Protein AF-A0A925AAJ7-F1 (afdb_monomer_lite)

Radius of gyration: 31.78 Å; chains: 1; bounding box: 65×47×86 Å

Foldseek 3Di:
DDDPPPPPPPPPVDDDLLNVLLVVLVVVLVVQLVVVLVVCVVVVPPDDSVLSNLLSVQLSVLLSVCLVVLLVLCVVQPQDPVDNPVSVVVLLVVLLVSLVSSVVSSQVSNQVVQVVVVHGPCQQPPLHPVRSSVVSSVVSSVSSVVSNVSSNVVVVVVVPPDDPDPPPQWDFADQDPDTDTHHPVQFPDWDDDDQWIWGDGPVDIGIGGHDPVVVCVVNVVSD

Structure (mmCIF, N/CA/C/O backbone):
data_AF-A0A925AAJ7-F1
#
_entry.id   AF-A0A925AAJ7-F1
#
loop_
_atom_site.group_PDB
_atom_site.id
_atom_site.type_symbol
_atom_site.label_atom_id
_atom_site.label_alt_id
_atom_site.label_comp_id
_atom_site.label_asym_id
_atom_site.label_entity_id
_atom_site.label_seq_id
_atom_site.pdbx_PDB_ins_code
_atom_site.Cartn_x
_atom_site.Cartn_y
_atom_site.Cartn_z
_atom_site.occupancy
_atom_site.B_iso_or_equiv
_atom_site.auth_seq_id
_atom_site.auth_comp_id
_atom_site.auth_asym_id
_atom_site.auth_atom_id
_atom_site.pdbx_PDB_model_num
ATOM 1 N N . MET A 1 1 ? -0.127 31.927 45.271 1.00 39.34 1 MET A N 1
ATOM 2 C CA . MET A 1 1 ? 0.398 30.542 45.249 1.00 39.34 1 MET A CA 1
ATOM 3 C C . MET A 1 1 ? -0.080 29.891 43.962 1.00 39.34 1 MET A C 1
ATOM 5 O O . MET A 1 1 ? -1.224 30.100 43.589 1.00 39.34 1 MET A O 1
ATOM 9 N N . ALA A 1 2 ? 0.836 29.264 43.227 1.00 37.34 2 ALA A N 1
ATOM 10 C CA . ALA A 1 2 ? 0.717 28.968 41.801 1.00 37.34 2 ALA A CA 1
ATOM 11 C C . ALA A 1 2 ? -0.340 27.897 41.470 1.00 37.34 2 ALA A C 1
ATOM 13 O O . ALA A 1 2 ? -0.275 26.784 41.986 1.00 37.34 2 ALA A O 1
ATOM 14 N N . SER A 1 3 ? -1.262 28.205 40.553 1.00 38.38 3 SER A N 1
ATOM 15 C CA . SER A 1 3 ? -2.128 27.213 39.910 1.00 38.38 3 SER A CA 1
ATOM 16 C C . SER A 1 3 ? -1.389 26.596 38.718 1.00 38.38 3 SER A C 1
ATOM 18 O O . SER A 1 3 ? -1.457 27.088 37.592 1.00 38.38 3 SER A O 1
ATOM 20 N N . GLY A 1 4 ? -0.637 25.526 38.966 1.00 32.38 4 GLY A N 1
ATOM 21 C CA . GLY A 1 4 ? -0.085 24.695 37.900 1.00 32.38 4 GLY A CA 1
ATOM 22 C C . GLY A 1 4 ? -1.183 23.821 37.303 1.00 32.38 4 GLY A C 1
ATOM 23 O O . GLY A 1 4 ? -1.437 22.731 37.810 1.00 32.38 4 GLY A O 1
ATOM 24 N N . SER A 1 5 ? -1.822 24.272 36.221 1.00 40.03 5 SER A N 1
ATOM 25 C CA . SER A 1 5 ? -2.586 23.382 35.347 1.00 40.03 5 SER A CA 1
ATOM 26 C C . SER A 1 5 ? -1.603 22.424 34.672 1.00 40.03 5 SER A C 1
ATOM 28 O O . SER A 1 5 ? -0.956 22.769 33.680 1.00 40.03 5 SER A O 1
ATOM 30 N N . GLN A 1 6 ? -1.446 21.223 35.227 1.00 40.38 6 GLN A N 1
ATOM 31 C CA . GLN A 1 6 ? -0.748 20.146 34.537 1.00 40.38 6 GLN A CA 1
ATOM 32 C C . GLN A 1 6 ? -1.605 19.710 33.350 1.00 40.38 6 GLN A C 1
ATOM 34 O O . GLN A 1 6 ? -2.467 18.840 33.452 1.00 40.38 6 GLN A O 1
ATOM 39 N N . ASN A 1 7 ? -1.338 20.349 32.216 1.00 39.28 7 ASN A N 1
ATOM 40 C CA . ASN A 1 7 ? -1.674 19.870 30.892 1.00 39.28 7 ASN A CA 1
ATOM 41 C C . ASN A 1 7 ? -0.973 18.513 30.717 1.00 39.28 7 ASN A C 1
ATOM 43 O O . ASN A 1 7 ? 0.189 18.441 30.322 1.00 39.28 7 ASN A O 1
ATOM 47 N N . ARG A 1 8 ? -1.646 17.414 31.073 1.00 38.94 8 ARG A N 1
ATOM 48 C CA . ARG A 1 8 ? -1.199 16.064 30.715 1.00 38.94 8 ARG A CA 1
ATOM 49 C C . ARG A 1 8 ? -1.531 15.816 29.247 1.00 38.94 8 ARG A C 1
ATOM 51 O O . ARG A 1 8 ? -2.410 15.030 28.915 1.00 38.94 8 ARG A O 1
ATOM 58 N N . THR A 1 9 ? -0.796 16.467 28.354 1.00 43.41 9 THR A N 1
ATOM 59 C CA . THR A 1 9 ? -0.618 15.969 26.993 1.00 43.41 9 THR A CA 1
ATOM 60 C C . THR A 1 9 ? 0.374 14.810 27.065 1.00 43.41 9 THR A C 1
ATOM 62 O O . THR A 1 9 ? 1.567 14.967 26.824 1.00 43.41 9 THR A O 1
ATOM 65 N N . SER A 1 10 ? -0.114 13.621 27.433 1.00 44.00 10 SER A N 1
ATOM 66 C CA . SER A 1 10 ? 0.613 12.379 27.152 1.00 44.00 10 SER A CA 1
ATOM 67 C C . SER A 1 10 ? 0.614 12.187 25.634 1.00 44.00 10 SER A C 1
ATOM 69 O O . SER A 1 10 ? -0.267 11.561 25.050 1.00 44.00 10 SER A O 1
ATOM 71 N N . GLY A 1 11 ? 1.550 12.867 24.978 1.00 41.50 11 GLY A N 1
ATOM 72 C CA . GLY A 1 11 ? 1.783 12.837 23.545 1.00 41.50 11 GLY A CA 1
ATOM 73 C C . GLY A 1 11 ? 2.562 11.596 23.140 1.00 41.50 11 GLY A C 1
ATOM 74 O O . GLY A 1 11 ? 3.608 11.718 22.508 1.00 41.50 11 GLY A O 1
ATOM 75 N N . GLU A 1 12 ? 2.067 10.405 23.471 1.00 47.69 12 GLU A N 1
ATOM 76 C CA . GLU A 1 12 ? 2.523 9.202 22.782 1.00 47.69 12 GLU A CA 1
ATOM 77 C C . GLU A 1 12 ? 1.959 9.255 21.359 1.00 47.69 12 GLU A C 1
ATOM 79 O O . GLU A 1 12 ? 0.842 8.822 21.074 1.00 47.69 12 GLU A O 1
ATOM 84 N N . ARG A 1 13 ? 2.716 9.872 20.443 1.00 56.72 13 ARG A N 1
ATOM 85 C CA . ARG A 1 13 ? 2.434 9.823 19.006 1.00 56.72 13 ARG A CA 1
ATOM 86 C C . ARG A 1 13 ? 2.644 8.387 18.536 1.00 56.72 13 ARG A C 1
ATOM 88 O O . ARG A 1 13 ? 3.703 8.043 18.021 1.00 56.72 13 ARG A O 1
ATOM 95 N N . HIS A 1 14 ? 1.653 7.530 18.744 1.00 73.06 14 HIS A N 1
ATOM 96 C CA . HIS A 1 14 ? 1.678 6.193 18.176 1.00 73.06 14 HIS A CA 1
ATOM 97 C C . HIS A 1 14 ? 1.656 6.318 16.650 1.00 73.06 14 HIS A C 1
ATOM 99 O O . HIS A 1 14 ? 0.785 6.982 16.083 1.00 73.06 14 HIS A O 1
ATOM 105 N N . LEU A 1 15 ? 2.632 5.699 15.986 1.00 86.06 15 LEU A N 1
ATOM 106 C CA . LEU A 1 15 ? 2.682 5.656 14.529 1.00 86.06 15 LEU A CA 1
ATOM 107 C C . LEU A 1 15 ? 1.446 4.913 14.008 1.00 86.06 15 LEU A C 1
ATOM 109 O O . LEU A 1 15 ? 1.163 3.788 14.422 1.00 86.06 15 LEU A O 1
ATOM 113 N N . GLY A 1 16 ? 0.701 5.554 13.108 1.00 92.38 16 GLY A N 1
ATOM 114 C CA . GLY A 1 16 ? -0.413 4.914 12.414 1.00 92.38 16 GLY A CA 1
ATOM 115 C C . GLY A 1 16 ? 0.072 3.851 11.416 1.00 92.38 16 GLY A C 1
ATOM 116 O O . GLY A 1 16 ? 1.241 3.866 11.024 1.00 92.38 16 GLY A O 1
ATOM 117 N N . PRO A 1 17 ? -0.822 2.965 10.939 1.00 95.69 17 PRO A N 1
ATOM 118 C CA . PRO A 1 17 ? -0.460 1.874 10.031 1.00 95.69 17 PRO A CA 1
ATOM 119 C C . PRO A 1 17 ? 0.236 2.373 8.759 1.00 95.69 17 PRO A C 1
ATOM 121 O O . PRO A 1 17 ? 1.233 1.798 8.346 1.00 95.69 17 PRO A O 1
ATOM 124 N N . TRP A 1 18 ? -0.215 3.495 8.187 1.00 96.75 18 TRP A N 1
ATOM 125 C CA . TRP A 1 18 ? 0.410 4.081 6.997 1.00 96.75 18 TRP A CA 1
ATOM 126 C C . TRP A 1 18 ? 1.854 4.547 7.233 1.00 96.75 18 TRP A C 1
ATOM 128 O O . TRP A 1 18 ? 2.718 4.303 6.400 1.00 96.75 18 TRP A O 1
ATOM 138 N N . ALA A 1 19 ? 2.141 5.161 8.386 1.00 96.25 19 ALA A N 1
ATOM 139 C CA . ALA A 1 19 ? 3.498 5.599 8.716 1.00 96.25 19 ALA A CA 1
ATOM 140 C C . ALA A 1 19 ? 4.450 4.404 8.894 1.00 96.25 19 ALA A C 1
ATOM 142 O O . ALA A 1 19 ? 5.609 4.473 8.495 1.00 96.25 19 ALA A O 1
ATOM 143 N N . ILE A 1 20 ? 3.950 3.293 9.448 1.00 96.94 20 ILE A N 1
ATOM 144 C CA . ILE A 1 20 ? 4.705 2.038 9.545 1.00 96.94 20 ILE A CA 1
ATOM 145 C C . ILE A 1 20 ? 4.962 1.457 8.152 1.00 96.94 20 ILE A C 1
ATOM 147 O O . ILE A 1 20 ? 6.090 1.068 7.871 1.00 96.94 20 ILE A O 1
ATOM 151 N N . ILE A 1 21 ? 3.957 1.443 7.271 1.00 97.81 21 ILE A N 1
ATOM 152 C CA . ILE A 1 21 ? 4.113 0.987 5.879 1.00 97.81 21 ILE A CA 1
ATOM 153 C C . ILE A 1 21 ? 5.159 1.828 5.154 1.00 97.81 21 ILE A C 1
ATOM 155 O O . ILE A 1 21 ? 6.012 1.266 4.481 1.00 97.81 21 ILE A O 1
ATOM 159 N N . ALA A 1 22 ? 5.137 3.151 5.324 1.00 97.56 22 ALA A N 1
ATOM 160 C CA . ALA A 1 22 ? 6.131 4.032 4.728 1.00 97.56 22 ALA A CA 1
ATOM 161 C C . ALA A 1 22 ? 7.548 3.725 5.234 1.00 97.56 22 ALA A C 1
ATOM 163 O O . ALA A 1 22 ? 8.461 3.548 4.433 1.00 97.56 22 ALA A O 1
ATOM 164 N N . LEU A 1 23 ? 7.724 3.595 6.552 1.00 97.50 23 LEU A N 1
ATOM 165 C CA . LEU A 1 23 ? 9.023 3.288 7.151 1.00 97.50 23 LEU A CA 1
ATOM 166 C C . LEU A 1 23 ? 9.561 1.924 6.692 1.00 97.50 23 LEU A C 1
ATOM 168 O O . LEU A 1 23 ? 10.714 1.820 6.278 1.00 97.50 23 LEU A O 1
ATOM 172 N N . VAL A 1 24 ? 8.724 0.886 6.755 1.00 97.19 24 VAL A N 1
ATOM 173 C CA . VAL A 1 24 ? 9.094 -0.473 6.339 1.00 97.19 24 VAL A CA 1
ATOM 174 C C . VAL A 1 24 ? 9.333 -0.524 4.834 1.00 97.19 24 VAL A C 1
ATOM 176 O O . VAL A 1 24 ? 10.311 -1.124 4.414 1.00 97.19 24 VAL A O 1
ATOM 179 N N . GLY A 1 25 ? 8.502 0.136 4.027 1.00 96.62 25 GLY A N 1
ATOM 180 C CA . GLY A 1 25 ? 8.654 0.193 2.574 1.00 96.62 25 GLY A CA 1
ATOM 181 C C . GLY A 1 25 ? 9.969 0.843 2.146 1.00 96.62 25 GLY A C 1
ATOM 182 O O . GLY A 1 25 ? 10.654 0.307 1.284 1.00 96.62 25 GLY A O 1
ATOM 183 N N . VAL A 1 26 ? 10.377 1.934 2.804 1.00 97.19 26 VAL A N 1
ATOM 184 C CA . VAL A 1 26 ? 11.694 2.556 2.576 1.00 97.19 26 VAL A CA 1
ATOM 185 C C . VAL A 1 26 ? 12.832 1.606 2.961 1.00 97.19 26 VAL A C 1
ATOM 187 O O . VAL A 1 26 ? 13.803 1.482 2.219 1.00 97.19 26 VAL A O 1
ATOM 190 N N . ALA A 1 27 ? 12.718 0.910 4.096 1.00 97.56 27 ALA A N 1
ATOM 191 C CA . ALA A 1 27 ? 13.728 -0.059 4.518 1.00 97.56 27 ALA A CA 1
ATOM 192 C C . ALA A 1 27 ? 13.829 -1.251 3.5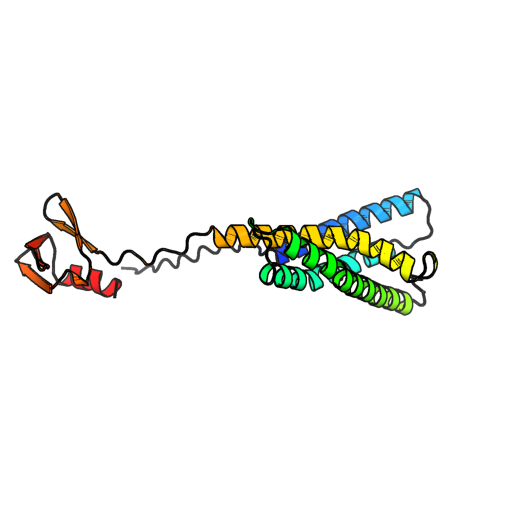51 1.00 97.56 27 ALA A C 1
ATOM 194 O O . ALA A 1 27 ? 14.934 -1.662 3.208 1.00 97.56 27 ALA A O 1
ATOM 195 N N . VAL A 1 28 ? 12.691 -1.777 3.086 1.00 96.44 28 VAL A N 1
ATOM 196 C CA . VAL A 1 28 ? 12.634 -2.854 2.089 1.00 96.44 28 VAL A CA 1
ATOM 197 C C . VAL A 1 28 ? 13.281 -2.399 0.786 1.00 96.44 28 VAL A C 1
ATOM 199 O O . VAL A 1 28 ? 14.187 -3.077 0.325 1.00 96.44 28 VAL A O 1
ATOM 202 N N . ALA A 1 29 ? 12.917 -1.228 0.258 1.00 96.25 29 ALA A N 1
ATOM 203 C CA . ALA A 1 29 ? 13.516 -0.691 -0.965 1.00 96.25 29 ALA A CA 1
ATOM 204 C C . ALA A 1 29 ? 15.037 -0.531 -0.857 1.00 96.25 29 ALA A C 1
ATOM 206 O O . ALA A 1 29 ? 15.767 -0.857 -1.787 1.00 96.25 29 ALA A O 1
ATOM 207 N N . PHE A 1 30 ? 15.535 -0.071 0.295 1.00 96.25 30 PHE A N 1
ATOM 208 C CA . PHE A 1 30 ? 16.973 0.015 0.539 1.00 96.25 30 PHE A CA 1
ATOM 209 C C . PHE A 1 30 ? 17.645 -1.365 0.508 1.00 96.25 30 PHE A C 1
ATOM 211 O O . PHE A 1 30 ? 18.685 -1.532 -0.131 1.00 96.25 30 PHE A O 1
ATOM 218 N N . VAL A 1 31 ? 17.053 -2.354 1.185 1.00 97.38 31 VAL A N 1
ATOM 219 C CA . VAL A 1 31 ? 17.593 -3.718 1.234 1.00 97.38 31 VAL A CA 1
ATOM 220 C C . VAL A 1 31 ? 17.582 -4.351 -0.154 1.00 97.38 31 VAL A C 1
ATOM 222 O O . VAL A 1 31 ? 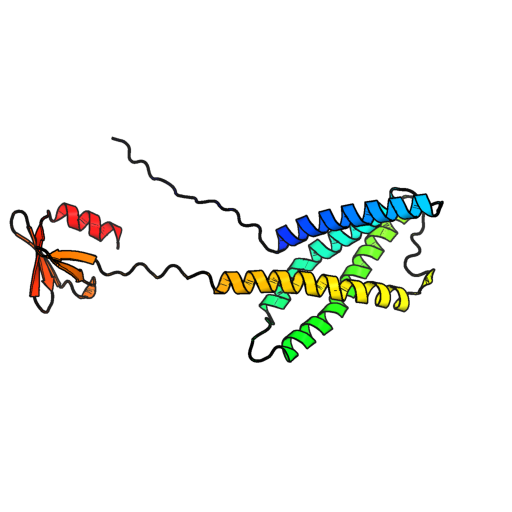18.626 -4.842 -0.582 1.00 97.38 31 VAL A O 1
ATOM 225 N N . THR A 1 32 ? 16.460 -4.292 -0.872 1.00 95.56 32 THR A N 1
ATOM 226 C CA . THR A 1 32 ? 16.337 -4.852 -2.222 1.00 95.56 32 THR A CA 1
ATOM 227 C C . THR A 1 32 ? 17.321 -4.187 -3.180 1.00 95.56 32 THR A C 1
ATOM 229 O O . THR A 1 32 ? 18.119 -4.886 -3.793 1.00 95.56 32 THR A O 1
ATOM 232 N N . ALA A 1 33 ? 17.406 -2.850 -3.196 1.00 94.69 33 ALA A N 1
ATOM 233 C CA . ALA A 1 33 ? 18.337 -2.138 -4.075 1.00 94.69 33 ALA A CA 1
ATOM 234 C C . ALA A 1 33 ? 19.800 -2.508 -3.781 1.00 94.69 33 ALA A C 1
ATOM 236 O O . ALA A 1 33 ? 20.618 -2.636 -4.693 1.00 94.69 33 ALA A O 1
ATOM 237 N N . SER A 1 34 ? 20.148 -2.702 -2.503 1.00 94.31 34 SER A N 1
ATOM 238 C CA . SER A 1 34 ? 21.486 -3.158 -2.113 1.00 94.31 34 SER A CA 1
ATOM 239 C C . SER A 1 34 ? 21.769 -4.611 -2.529 1.00 94.31 34 SER A C 1
ATOM 241 O O . SER A 1 34 ? 22.910 -4.941 -2.873 1.00 94.31 34 SER A O 1
ATOM 243 N N . SER A 1 35 ? 20.738 -5.463 -2.528 1.00 94.81 35 SER A N 1
ATOM 244 C CA . SER A 1 35 ? 20.806 -6.855 -2.977 1.00 94.81 35 SER A CA 1
ATOM 245 C C . SER A 1 35 ? 21.038 -6.914 -4.483 1.00 94.81 35 SER A C 1
ATOM 247 O O . SER A 1 35 ? 22.036 -7.489 -4.914 1.00 94.81 35 SER A O 1
ATOM 249 N N . ASP A 1 36 ? 20.215 -6.216 -5.262 1.00 93.38 36 ASP A N 1
ATOM 250 C CA . ASP A 1 36 ? 20.309 -6.164 -6.723 1.00 93.38 36 ASP A CA 1
ATOM 251 C C . ASP A 1 36 ? 21.658 -5.603 -7.173 1.00 93.38 36 ASP A C 1
ATOM 253 O O . ASP A 1 36 ? 22.317 -6.156 -8.051 1.00 93.38 36 ASP A O 1
ATOM 257 N N . LEU A 1 37 ? 22.145 -4.552 -6.505 1.00 92.38 37 LEU A N 1
ATOM 258 C CA . LEU A 1 37 ? 23.469 -4.000 -6.786 1.00 92.38 37 LEU A CA 1
ATOM 259 C C . LEU A 1 37 ? 24.588 -5.019 -6.523 1.00 92.38 37 LEU A C 1
ATOM 261 O O . LEU A 1 37 ? 25.606 -5.025 -7.217 1.00 92.38 37 LEU A O 1
ATOM 265 N N . THR A 1 38 ? 24.424 -5.876 -5.516 1.00 92.06 38 THR A N 1
ATOM 266 C CA . THR A 1 38 ? 25.376 -6.953 -5.229 1.00 92.06 38 THR A CA 1
ATOM 267 C C . THR A 1 38 ? 25.299 -8.053 -6.287 1.00 92.06 38 THR A C 1
ATOM 269 O O . THR A 1 38 ? 26.338 -8.574 -6.692 1.00 92.06 38 THR A O 1
ATOM 272 N N . GLU A 1 39 ? 24.101 -8.398 -6.755 1.00 92.25 39 GLU A N 1
ATOM 273 C CA . GLU A 1 39 ? 23.887 -9.407 -7.796 1.00 92.25 39 GLU A CA 1
ATOM 274 C C . GLU A 1 39 ? 24.417 -8.957 -9.157 1.00 92.25 39 GLU A C 1
ATOM 276 O O . GLU A 1 39 ? 25.183 -9.696 -9.771 1.00 92.25 39 GLU A O 1
ATOM 281 N N . ILE A 1 40 ? 24.139 -7.719 -9.570 1.00 90.62 40 ILE A N 1
ATOM 282 C CA . ILE A 1 40 ? 24.668 -7.118 -10.805 1.00 90.62 40 ILE A CA 1
ATOM 283 C C . ILE A 1 40 ? 26.198 -7.139 -10.809 1.00 90.62 40 ILE A C 1
ATOM 285 O O . ILE A 1 40 ? 26.816 -7.544 -11.793 1.00 90.62 40 ILE A O 1
ATOM 289 N N . ARG A 1 41 ? 26.828 -6.787 -9.678 1.00 88.19 41 ARG A N 1
ATOM 290 C CA . ARG A 1 41 ? 28.292 -6.847 -9.529 1.00 88.19 41 ARG A CA 1
ATOM 291 C C . ARG A 1 41 ? 28.846 -8.266 -9.624 1.00 88.19 41 ARG A C 1
ATOM 293 O O . ARG A 1 41 ? 29.957 -8.436 -10.107 1.00 88.19 41 ARG A O 1
ATOM 300 N N . ARG A 1 42 ? 28.113 -9.271 -9.135 1.00 90.56 42 ARG A N 1
ATOM 301 C CA . ARG A 1 42 ? 28.524 -10.685 -9.221 1.00 90.56 42 ARG A CA 1
ATOM 302 C C . ARG A 1 42 ? 28.329 -11.264 -10.616 1.00 90.56 42 ARG A C 1
ATOM 304 O O . ARG A 1 42 ? 29.104 -12.123 -11.012 1.00 90.56 42 ARG A O 1
ATOM 311 N N . ALA A 1 43 ? 27.287 -10.829 -11.313 1.00 90.50 43 ALA A N 1
ATOM 312 C CA . ALA A 1 43 ? 26.964 -11.272 -12.660 1.00 90.50 43 ALA A CA 1
ATOM 313 C C . ALA A 1 43 ? 27.797 -10.564 -13.741 1.00 90.50 43 ALA A C 1
ATOM 315 O O . ALA A 1 43 ? 27.666 -10.915 -14.908 1.00 90.50 43 ALA A O 1
ATOM 316 N N . GLU A 1 44 ? 28.615 -9.570 -13.365 1.00 85.25 44 GLU A N 1
ATOM 317 C CA . GLU A 1 44 ? 29.348 -8.689 -14.290 1.00 85.25 44 GLU A CA 1
ATOM 318 C C . GLU A 1 44 ? 28.423 -8.059 -15.350 1.00 85.25 44 GLU A C 1
ATOM 320 O O . GLU A 1 44 ? 28.818 -7.820 -16.489 1.00 85.25 44 GLU A O 1
ATOM 325 N N . ALA A 1 45 ? 27.167 -7.798 -14.971 1.00 84.38 45 ALA A N 1
ATOM 326 C CA . ALA A 1 45 ? 26.179 -7.207 -15.860 1.00 84.38 45 ALA A CA 1
ATOM 327 C C . ALA A 1 45 ? 26.480 -5.716 -16.079 1.00 84.38 45 ALA A C 1
ATOM 329 O O . ALA A 1 45 ? 26.760 -4.983 -15.126 1.00 84.38 45 ALA A O 1
ATOM 330 N N . ASP A 1 46 ? 26.385 -5.265 -17.330 1.00 84.00 46 ASP A N 1
ATOM 331 C CA . ASP A 1 46 ? 26.605 -3.870 -17.730 1.00 84.00 46 ASP A CA 1
ATOM 332 C C . ASP A 1 46 ? 25.357 -3.015 -17.445 1.00 84.00 46 ASP A C 1
ATOM 334 O O . ASP A 1 46 ? 24.675 -2.539 -18.347 1.00 84.00 46 ASP A O 1
ATOM 338 N N . ILE A 1 47 ? 25.007 -2.906 -16.161 1.00 84.62 47 ILE A N 1
ATOM 339 C CA . ILE A 1 47 ? 23.854 -2.144 -15.664 1.00 84.62 47 ILE A CA 1
ATOM 340 C C . ILE A 1 47 ? 24.366 -1.038 -14.747 1.00 84.62 47 ILE A C 1
ATOM 342 O O . ILE A 1 47 ? 25.184 -1.268 -13.847 1.00 84.62 47 ILE A O 1
ATOM 346 N N . HIS A 1 48 ? 23.869 0.183 -14.939 1.00 87.50 48 HIS A N 1
ATOM 347 C CA . HIS A 1 48 ? 24.311 1.315 -14.141 1.00 87.50 48 HIS A CA 1
ATOM 348 C C . HIS A 1 48 ? 23.771 1.205 -12.703 1.00 87.50 48 HIS A C 1
ATOM 350 O O . HIS A 1 48 ? 22.604 0.897 -12.473 1.00 87.50 48 HIS A O 1
ATOM 356 N N . TRP A 1 49 ? 24.591 1.526 -11.695 1.00 86.50 49 TRP A N 1
ATOM 357 C CA . TRP A 1 49 ? 24.233 1.372 -10.269 1.00 86.50 49 TRP A CA 1
ATOM 358 C C . TRP A 1 49 ? 22.964 2.131 -9.844 1.00 86.50 49 TRP A C 1
ATOM 360 O O . TRP A 1 49 ? 22.361 1.809 -8.822 1.00 86.50 49 TRP A O 1
ATOM 370 N N . ALA A 1 50 ? 22.591 3.167 -10.597 1.00 90.81 50 ALA A N 1
ATOM 371 C CA . ALA A 1 50 ? 21.410 3.981 -10.336 1.00 90.81 50 ALA A CA 1
ATOM 372 C C . ALA A 1 50 ? 20.102 3.289 -10.755 1.00 90.81 50 ALA A C 1
ATOM 374 O O . ALA A 1 50 ? 19.044 3.672 -10.262 1.00 90.81 50 ALA A O 1
ATOM 375 N N . GLU A 1 51 ? 20.160 2.284 -11.634 1.00 92.25 51 GLU A N 1
ATOM 376 C CA . GLU A 1 51 ? 18.968 1.609 -12.154 1.00 92.25 51 GLU A CA 1
ATOM 377 C C . GLU A 1 51 ? 18.229 0.815 -11.066 1.00 92.25 51 GLU A C 1
ATOM 379 O O . GLU A 1 51 ? 17.062 1.130 -10.828 1.00 92.25 51 GLU A O 1
ATOM 384 N N . PRO A 1 52 ? 18.874 -0.082 -10.286 1.00 93.00 52 PRO A N 1
ATOM 385 C CA . PRO A 1 52 ? 18.186 -0.785 -9.198 1.00 93.00 52 PRO A CA 1
ATOM 386 C C . PRO A 1 52 ? 17.623 0.167 -8.141 1.00 93.00 52 PRO A C 1
ATOM 388 O O . PRO A 1 52 ? 16.534 -0.030 -7.611 1.00 93.00 52 PRO A O 1
ATOM 391 N N . VAL A 1 53 ? 18.338 1.261 -7.865 1.00 95.12 53 VAL A N 1
ATOM 392 C CA . VAL A 1 53 ? 17.882 2.287 -6.920 1.00 95.12 53 VAL A CA 1
ATOM 393 C C . VAL A 1 53 ? 16.611 2.969 -7.432 1.00 95.12 53 VAL A C 1
ATOM 395 O O . VAL A 1 53 ? 15.660 3.152 -6.673 1.00 95.12 53 VAL A O 1
ATOM 398 N N . LEU A 1 54 ? 16.567 3.328 -8.718 1.00 95.44 54 LEU A N 1
ATOM 399 C CA . LEU A 1 54 ? 15.385 3.905 -9.351 1.00 95.44 54 LEU A CA 1
ATOM 400 C C . LEU A 1 54 ? 14.205 2.924 -9.324 1.00 95.44 54 LEU A C 1
ATOM 402 O O . LEU A 1 54 ? 13.080 3.335 -9.019 1.00 95.44 54 LEU A O 1
ATOM 406 N N . TRP A 1 55 ? 14.441 1.642 -9.614 1.00 95.19 55 TRP A N 1
ATOM 407 C CA . TRP A 1 55 ? 13.395 0.621 -9.609 1.00 95.19 55 TRP A CA 1
ATOM 408 C C . TRP A 1 55 ? 12.753 0.493 -8.227 1.00 95.19 55 TRP A C 1
ATOM 410 O O . TRP A 1 55 ? 11.535 0.647 -8.095 1.00 95.19 55 TRP A O 1
ATOM 420 N N . GLU A 1 56 ? 13.565 0.341 -7.187 1.00 96.62 56 GLU A N 1
ATOM 421 C CA . GLU A 1 56 ? 13.068 0.144 -5.827 1.00 96.62 56 GLU A CA 1
ATOM 422 C C . GLU A 1 56 ? 12.403 1.398 -5.247 1.00 96.62 56 GLU A C 1
ATOM 424 O O . GLU A 1 56 ? 11.346 1.311 -4.617 1.00 96.62 56 GLU A O 1
ATOM 429 N N . ILE A 1 57 ? 12.953 2.591 -5.507 1.00 96.62 57 ILE A N 1
ATOM 430 C CA . ILE A 1 57 ? 12.344 3.851 -5.051 1.00 96.62 57 ILE A CA 1
ATOM 431 C C . ILE A 1 57 ? 10.984 4.072 -5.719 1.00 96.62 57 ILE A C 1
ATOM 433 O O . ILE A 1 57 ? 10.015 4.416 -5.038 1.00 96.62 57 ILE A O 1
ATOM 437 N N . THR A 1 58 ? 10.888 3.878 -7.038 1.00 97.62 58 THR A N 1
ATOM 438 C CA . THR A 1 58 ? 9.622 4.074 -7.765 1.00 97.62 58 THR A CA 1
ATOM 439 C C . THR A 1 58 ? 8.543 3.096 -7.297 1.00 97.62 58 THR A C 1
ATOM 441 O O . THR A 1 58 ? 7.408 3.521 -7.068 1.00 97.62 58 THR A O 1
ATOM 444 N N . SER A 1 59 ? 8.897 1.830 -7.048 1.00 97.00 59 SER A N 1
ATOM 445 C CA . SER A 1 59 ? 7.985 0.835 -6.465 1.00 97.00 59 SER A CA 1
ATOM 446 C C . SER A 1 59 ? 7.543 1.205 -5.051 1.00 97.00 59 SER A C 1
ATOM 448 O O . SER A 1 59 ? 6.345 1.215 -4.763 1.00 97.00 59 SER A O 1
ATOM 450 N N . ALA A 1 60 ? 8.474 1.575 -4.167 1.00 97.81 60 ALA A N 1
ATOM 451 C CA . ALA A 1 60 ? 8.135 1.953 -2.797 1.00 97.81 60 ALA A CA 1
ATOM 452 C C . ALA A 1 60 ? 7.199 3.163 -2.745 1.00 97.81 60 ALA A C 1
ATOM 454 O O . ALA A 1 60 ? 6.201 3.135 -2.023 1.00 97.81 60 ALA A O 1
ATOM 455 N N . ILE A 1 61 ? 7.473 4.202 -3.539 1.00 98.44 61 ILE A N 1
ATOM 456 C CA . ILE A 1 61 ? 6.610 5.386 -3.627 1.00 98.44 61 ILE A CA 1
ATOM 457 C C . ILE A 1 61 ? 5.199 4.988 -4.072 1.00 98.44 61 ILE A C 1
ATOM 459 O O . ILE A 1 61 ? 4.226 5.387 -3.428 1.00 98.44 61 ILE A O 1
ATOM 463 N N . ALA A 1 62 ? 5.077 4.177 -5.127 1.00 98.44 62 ALA A N 1
ATOM 464 C CA . ALA A 1 62 ? 3.783 3.737 -5.639 1.00 98.44 62 ALA A CA 1
ATOM 465 C C . ALA A 1 62 ? 3.000 2.913 -4.599 1.00 98.44 62 ALA A C 1
ATOM 467 O O . ALA A 1 62 ? 1.832 3.203 -4.331 1.00 98.44 62 ALA A O 1
ATOM 468 N N . ILE A 1 63 ? 3.645 1.944 -3.942 1.00 98.38 63 ILE A N 1
ATOM 469 C CA . ILE A 1 63 ? 3.020 1.107 -2.906 1.00 98.38 63 ILE A CA 1
ATOM 470 C C . ILE A 1 63 ? 2.566 1.953 -1.709 1.00 98.38 63 ILE A C 1
ATOM 472 O O . ILE A 1 63 ? 1.427 1.822 -1.255 1.00 98.38 63 ILE A O 1
ATOM 476 N N . ILE A 1 64 ? 3.419 2.852 -1.206 1.00 98.50 64 ILE A N 1
ATOM 477 C CA . ILE A 1 64 ? 3.102 3.719 -0.059 1.00 98.50 64 ILE A CA 1
ATOM 478 C C . ILE A 1 64 ? 1.938 4.662 -0.390 1.00 98.50 64 ILE A C 1
ATOM 480 O O . ILE A 1 64 ? 1.073 4.895 0.462 1.00 98.50 64 ILE A O 1
ATOM 484 N N . ALA A 1 65 ? 1.890 5.185 -1.618 1.00 98.31 65 ALA A N 1
ATOM 485 C CA . ALA A 1 65 ? 0.809 6.047 -2.084 1.00 98.31 65 ALA A CA 1
ATOM 486 C C . ALA A 1 65 ? -0.526 5.294 -2.227 1.00 98.31 65 ALA A C 1
ATOM 488 O O . ALA A 1 65 ? -1.577 5.854 -1.917 1.00 98.31 65 ALA A O 1
ATOM 489 N N . LEU A 1 66 ? -0.498 4.024 -2.648 1.00 98.50 66 LEU A N 1
ATOM 490 C CA . LEU A 1 66 ? -1.692 3.185 -2.810 1.00 98.50 66 LEU A CA 1
ATOM 491 C C . LEU A 1 66 ? -2.172 2.545 -1.495 1.00 98.50 66 LEU A C 1
ATOM 493 O O . LEU A 1 66 ? -3.357 2.233 -1.360 1.00 98.50 66 LEU A O 1
ATOM 497 N N . ALA A 1 67 ? -1.299 2.381 -0.498 1.00 98.31 67 ALA A N 1
ATOM 498 C CA . ALA A 1 67 ? -1.615 1.734 0.778 1.00 98.31 67 ALA A CA 1
ATOM 499 C C . ALA A 1 67 ? -2.874 2.272 1.505 1.00 98.31 67 ALA A C 1
ATOM 501 O O . ALA A 1 67 ? -3.650 1.455 2.013 1.00 98.31 67 ALA A O 1
ATOM 502 N N . PRO A 1 68 ? -3.170 3.591 1.538 1.00 98.38 68 PRO A N 1
ATOM 503 C CA . PRO A 1 68 ? -4.407 4.106 2.129 1.00 98.38 68 PRO A CA 1
ATOM 504 C C . PRO A 1 68 ? -5.686 3.545 1.497 1.00 98.38 68 PRO A C 1
ATOM 506 O O . PRO A 1 68 ? -6.685 3.385 2.200 1.00 98.38 68 PRO A O 1
ATOM 509 N N . LEU A 1 69 ? -5.669 3.206 0.201 1.00 98.25 69 LEU A N 1
ATOM 510 C CA . LEU A 1 69 ? -6.816 2.601 -0.486 1.00 98.25 69 LEU A CA 1
ATOM 511 C C . LEU A 1 69 ? -7.096 1.189 0.040 1.00 98.25 69 LEU A C 1
ATOM 513 O O . LEU A 1 69 ? -8.255 0.812 0.211 1.00 98.25 69 LEU A O 1
ATOM 517 N N . ILE A 1 70 ? -6.044 0.437 0.379 1.00 98.31 70 ILE A N 1
ATOM 518 C CA . ILE A 1 70 ? -6.167 -0.862 1.053 1.00 98.31 70 ILE A CA 1
ATOM 519 C C . ILE A 1 70 ? -6.775 -0.660 2.443 1.00 98.31 70 ILE A C 1
ATOM 521 O O . ILE A 1 70 ? -7.709 -1.365 2.817 1.00 98.31 70 ILE A O 1
ATOM 525 N N . GLY A 1 71 ? -6.317 0.354 3.183 1.00 97.44 71 GLY A N 1
ATOM 526 C CA . GLY A 1 71 ? -6.909 0.731 4.469 1.00 97.44 71 GLY A CA 1
ATOM 527 C C . GLY A 1 71 ? -8.400 1.077 4.366 1.00 97.44 71 GLY A C 1
ATOM 528 O O . GLY A 1 71 ? -9.192 0.651 5.207 1.00 97.44 71 GLY A O 1
ATOM 529 N N . LEU A 1 72 ? -8.812 1.796 3.317 1.00 97.62 72 LEU A N 1
ATOM 530 C CA . LEU A 1 72 ? -10.222 2.089 3.044 1.00 97.62 72 LEU A CA 1
ATOM 531 C C . LEU A 1 72 ? -11.019 0.812 2.743 1.00 97.62 72 LEU A C 1
ATOM 533 O O . LEU A 1 72 ? -12.102 0.625 3.301 1.00 97.62 72 LEU A O 1
ATOM 537 N N . ALA A 1 73 ? -10.479 -0.083 1.914 1.00 97.56 73 ALA A N 1
ATOM 538 C CA . ALA A 1 73 ? -11.104 -1.367 1.611 1.00 97.56 73 ALA A CA 1
ATOM 539 C C . ALA A 1 73 ? -11.276 -2.224 2.876 1.00 97.56 73 ALA A C 1
ATOM 541 O O . ALA A 1 73 ? -12.365 -2.735 3.123 1.00 97.56 73 ALA A O 1
ATOM 542 N N . MET A 1 74 ? -10.246 -2.296 3.722 1.00 96.81 74 MET A N 1
ATOM 543 C CA . MET A 1 74 ? -10.269 -3.026 4.994 1.00 96.81 74 MET A CA 1
ATOM 544 C C . MET A 1 74 ? -11.286 -2.468 5.994 1.00 96.81 74 MET A C 1
ATOM 546 O O . MET A 1 74 ? -11.822 -3.223 6.800 1.00 96.81 74 MET A O 1
ATOM 550 N N . ARG A 1 75 ? -11.573 -1.161 5.949 1.00 94.69 75 ARG A N 1
ATOM 551 C CA . ARG A 1 75 ? -12.651 -0.541 6.741 1.00 94.69 75 ARG A CA 1
ATOM 552 C C . ARG A 1 75 ? -14.033 -0.830 6.161 1.00 94.69 75 ARG A C 1
ATOM 554 O O . ARG A 1 75 ? -15.011 -0.914 6.899 1.00 94.69 75 ARG A O 1
ATOM 561 N N . ARG A 1 76 ? -14.135 -0.940 4.835 1.00 95.62 76 ARG A N 1
ATOM 562 C CA . ARG A 1 76 ? -15.405 -1.127 4.122 1.00 95.62 76 ARG A CA 1
ATOM 563 C C . ARG A 1 76 ? -15.873 -2.583 4.101 1.00 95.62 76 ARG A C 1
ATOM 565 O O . ARG A 1 76 ? -17.087 -2.816 4.128 1.00 95.62 76 ARG A O 1
ATOM 572 N N . TRP A 1 77 ? -14.934 -3.524 4.048 1.00 95.25 77 TRP A N 1
ATOM 573 C CA . TRP A 1 77 ? -15.157 -4.970 4.029 1.00 95.25 77 TRP A CA 1
ATOM 574 C C . TRP A 1 77 ? -14.211 -5.686 5.010 1.00 95.25 77 TRP A C 1
ATOM 576 O O . TRP A 1 77 ? -13.393 -6.497 4.586 1.00 95.25 77 TRP A O 1
ATOM 586 N N . PRO A 1 78 ? -14.302 -5.404 6.322 1.00 93.00 78 PRO A N 1
ATOM 587 C CA . PRO A 1 78 ? -13.442 -6.046 7.308 1.00 93.00 78 PRO A CA 1
ATOM 588 C C . PRO A 1 78 ? -13.702 -7.562 7.356 1.00 93.00 78 PRO A C 1
ATOM 590 O O . PRO A 1 78 ? -14.864 -7.982 7.263 1.00 93.00 78 PRO A O 1
ATOM 593 N N . PRO A 1 79 ? -12.664 -8.395 7.541 1.00 91.00 79 PRO A N 1
ATOM 594 C CA . PRO A 1 79 ? -12.851 -9.808 7.836 1.00 91.00 79 PRO A CA 1
ATOM 595 C C . PRO A 1 79 ? -13.561 -9.970 9.185 1.00 91.00 79 PRO A C 1
ATOM 597 O O . PRO A 1 79 ? -13.177 -9.342 10.173 1.00 91.00 79 PRO A O 1
ATOM 600 N N . ARG A 1 80 ? -14.606 -10.799 9.223 1.00 84.06 80 ARG A N 1
ATOM 601 C CA . ARG A 1 80 ? -15.383 -11.092 10.434 1.00 84.06 80 ARG A CA 1
ATOM 602 C C . ARG A 1 80 ? -15.304 -12.577 10.761 1.00 84.06 80 ARG A C 1
ATOM 604 O O . ARG A 1 80 ? -15.227 -13.395 9.848 1.00 84.06 80 ARG A O 1
ATOM 611 N N . GLU A 1 81 ? -15.335 -12.916 12.048 1.00 79.38 81 GLU A N 1
ATOM 612 C CA . GLU A 1 81 ? -15.200 -14.303 12.526 1.00 79.38 81 GLU A CA 1
ATOM 613 C C . GLU A 1 81 ? -16.286 -15.238 11.968 1.00 79.38 81 GLU A C 1
ATOM 615 O O . GLU A 1 81 ? -16.024 -16.411 11.720 1.00 79.38 81 GLU A O 1
ATOM 620 N N . ASP A 1 82 ? -17.482 -14.709 11.707 1.00 85.88 82 ASP A N 1
ATOM 621 C CA . ASP A 1 82 ? -18.626 -15.438 11.156 1.00 85.88 82 ASP A CA 1
ATOM 622 C C . ASP A 1 82 ? -18.541 -15.664 9.636 1.00 85.88 82 ASP A C 1
ATOM 624 O O . ASP A 1 82 ? -19.174 -16.578 9.106 1.00 85.88 82 ASP A O 1
ATOM 628 N N . ASN A 1 83 ? -17.770 -14.846 8.910 1.00 87.25 83 ASN A N 1
ATOM 629 C CA . ASN A 1 83 ? -17.650 -14.936 7.458 1.00 87.25 83 ASN A CA 1
ATOM 630 C C . ASN A 1 83 ? -16.343 -14.324 6.935 1.00 87.25 83 ASN A C 1
ATOM 632 O O . ASN A 1 83 ? -16.272 -13.138 6.596 1.00 87.25 83 ASN A O 1
ATOM 636 N N . LEU A 1 84 ? -15.332 -15.176 6.772 1.00 89.88 84 LEU A N 1
ATOM 637 C CA . LEU A 1 84 ? -14.045 -14.802 6.180 1.00 89.88 84 LEU A CA 1
ATOM 638 C C . LEU A 1 84 ? -14.010 -14.961 4.653 1.00 89.88 84 LEU A C 1
ATOM 640 O O . LEU A 1 84 ? -13.235 -14.276 3.985 1.00 89.88 84 LEU A O 1
ATOM 644 N N . LEU A 1 85 ? -14.861 -15.821 4.080 1.00 93.75 85 LEU A N 1
ATOM 645 C CA . LEU A 1 85 ? -14.819 -16.141 2.650 1.00 93.75 85 LEU A CA 1
ATOM 646 C C . LEU A 1 85 ? -15.192 -14.933 1.787 1.00 93.75 85 LEU A C 1
ATOM 648 O O . LEU A 1 85 ? -14.470 -14.596 0.851 1.00 93.75 85 LEU A O 1
ATOM 652 N N . ARG A 1 86 ? -16.305 -14.255 2.095 1.00 94.00 86 ARG A N 1
ATOM 653 C CA . ARG A 1 86 ? -16.776 -13.129 1.272 1.00 94.00 86 ARG A CA 1
ATOM 654 C C . ARG A 1 86 ? -15.793 -11.945 1.281 1.00 94.00 86 ARG A C 1
ATOM 656 O O . ARG A 1 86 ? -15.464 -11.484 0.189 1.00 94.00 86 ARG A O 1
ATOM 663 N N . PRO A 1 87 ? -15.297 -11.454 2.434 1.00 95.19 87 PRO A N 1
ATOM 664 C CA . PRO A 1 87 ? -14.247 -10.435 2.454 1.00 95.19 87 PRO A CA 1
ATOM 665 C C . PRO A 1 87 ? -12.962 -10.912 1.773 1.00 95.19 87 PRO A C 1
ATOM 667 O O . PRO A 1 87 ? -12.380 -10.158 1.001 1.00 95.19 87 PRO A O 1
ATOM 670 N N . GLY A 1 88 ? -12.560 -12.172 1.983 1.00 95.31 88 GLY A N 1
ATOM 671 C CA . GLY A 1 88 ? -11.381 -12.755 1.339 1.00 95.31 88 GLY A CA 1
ATOM 672 C C . GLY A 1 88 ? -11.456 -12.710 -0.189 1.00 95.31 88 GLY A C 1
ATOM 673 O O . GLY A 1 88 ? -10.520 -12.244 -0.833 1.00 95.31 88 GLY A O 1
ATOM 674 N N . LEU A 1 89 ? -12.593 -13.100 -0.774 1.00 96.75 89 LEU A N 1
ATOM 675 C CA . LEU A 1 89 ? -12.820 -13.025 -2.222 1.00 96.75 89 LEU A CA 1
ATOM 676 C C . LEU A 1 89 ? -12.833 -11.581 -2.740 1.00 96.75 89 LEU A C 1
ATOM 678 O O . LEU A 1 89 ? -12.288 -11.315 -3.809 1.00 96.75 89 LEU A O 1
ATOM 682 N N . ILE A 1 90 ? -13.418 -10.642 -1.987 1.00 97.44 90 ILE A N 1
ATOM 683 C CA . ILE A 1 90 ? -13.408 -9.214 -2.344 1.00 97.44 90 ILE A CA 1
ATOM 684 C C . ILE A 1 90 ? -11.973 -8.682 -2.352 1.00 97.44 90 ILE A C 1
ATOM 686 O O . ILE A 1 90 ? -11.562 -8.060 -3.326 1.00 97.44 90 ILE A O 1
ATOM 690 N N . HIS A 1 91 ? -11.194 -8.943 -1.301 1.00 97.88 91 HIS A N 1
ATOM 691 C CA . HIS A 1 91 ? -9.807 -8.491 -1.218 1.00 97.88 91 HIS A CA 1
ATOM 692 C C . HIS A 1 91 ? -8.923 -9.143 -2.278 1.00 97.88 91 HIS A C 1
ATOM 694 O O . HIS A 1 91 ? -8.116 -8.448 -2.889 1.00 97.88 91 HIS A O 1
ATOM 700 N N . PHE A 1 92 ? -9.124 -10.431 -2.564 1.00 97.69 92 PHE A N 1
ATOM 701 C CA . PHE A 1 92 ? -8.446 -11.100 -3.668 1.00 97.69 92 PHE A CA 1
ATOM 702 C C . PHE A 1 92 ? -8.768 -10.432 -5.010 1.00 97.69 92 PHE A C 1
ATOM 704 O O . PHE A 1 92 ? -7.852 -10.089 -5.752 1.00 97.69 92 PHE A O 1
ATOM 711 N N . ALA A 1 93 ? -10.042 -10.142 -5.292 1.00 98.25 93 ALA A N 1
ATOM 712 C CA . ALA A 1 93 ? -10.432 -9.411 -6.497 1.00 98.25 93 ALA A CA 1
ATOM 713 C C . ALA A 1 93 ? -9.831 -7.993 -6.550 1.00 98.25 93 ALA A C 1
ATOM 715 O O . ALA A 1 93 ? -9.428 -7.545 -7.620 1.00 98.25 93 ALA A O 1
ATOM 716 N N . LEU A 1 94 ? -9.713 -7.303 -5.409 1.00 98.38 94 LEU A N 1
ATOM 717 C CA . LEU A 1 94 ? -9.098 -5.973 -5.309 1.00 98.38 94 LEU A CA 1
ATOM 718 C C . LEU A 1 94 ? -7.580 -5.966 -5.555 1.00 98.38 94 LEU A C 1
ATOM 720 O O . LEU A 1 94 ? -7.039 -4.901 -5.854 1.00 98.38 94 LEU A O 1
ATOM 724 N N . THR A 1 95 ? -6.894 -7.113 -5.496 1.00 98.50 95 THR A N 1
ATOM 725 C CA . THR A 1 95 ? -5.470 -7.183 -5.876 1.00 98.50 95 THR A CA 1
ATOM 726 C C . THR A 1 95 ? -5.246 -6.876 -7.356 1.00 98.50 95 THR A C 1
ATOM 728 O O . THR A 1 95 ? -4.202 -6.342 -7.708 1.00 98.50 95 THR A O 1
ATOM 731 N N . ILE A 1 96 ? -6.231 -7.147 -8.220 1.00 98.31 96 ILE A N 1
ATOM 732 C CA . ILE A 1 96 ? -6.137 -6.907 -9.666 1.00 98.31 96 ILE A CA 1
ATOM 733 C C . ILE A 1 96 ? -6.079 -5.402 -9.986 1.00 98.31 96 ILE A C 1
ATOM 735 O O . ILE A 1 96 ? -5.107 -4.975 -10.607 1.00 98.31 96 ILE A O 1
ATOM 739 N N . PRO A 1 97 ? -7.052 -4.558 -9.571 1.00 98.44 97 PRO A N 1
ATOM 740 C CA . PRO A 1 97 ? -6.966 -3.119 -9.808 1.00 98.44 97 PRO A CA 1
ATOM 741 C C . PRO A 1 97 ? -5.813 -2.465 -9.036 1.00 98.44 97 PRO A C 1
ATOM 743 O O . PRO A 1 97 ? -5.250 -1.488 -9.522 1.00 98.44 97 PRO A O 1
ATOM 746 N N . PHE A 1 98 ? -5.430 -3.000 -7.869 1.00 98.56 98 PHE A N 1
ATOM 747 C CA . PHE A 1 98 ? -4.234 -2.545 -7.156 1.00 98.56 98 PHE A CA 1
ATOM 748 C C . PHE A 1 98 ? -2.967 -2.768 -7.990 1.00 98.56 98 PHE A C 1
ATOM 750 O O . PHE A 1 98 ? -2.226 -1.815 -8.216 1.00 98.56 98 PHE A O 1
ATOM 757 N N . ALA A 1 99 ? -2.763 -3.984 -8.504 1.00 98.19 99 ALA A N 1
ATOM 758 C CA . ALA A 1 99 ? -1.614 -4.304 -9.342 1.00 98.19 99 ALA A CA 1
ATOM 759 C C . ALA A 1 99 ? -1.621 -3.505 -10.647 1.00 98.19 99 ALA A C 1
ATOM 761 O O . ALA A 1 99 ? -0.595 -2.976 -11.051 1.00 98.19 99 ALA A O 1
ATOM 762 N N . ALA A 1 100 ? -2.783 -3.317 -11.279 1.00 98.19 100 ALA A N 1
ATOM 763 C CA . ALA A 1 100 ? -2.886 -2.480 -12.474 1.00 98.19 100 ALA A CA 1
ATOM 764 C C . ALA A 1 100 ? -2.447 -1.033 -12.203 1.00 98.19 100 ALA A C 1
ATOM 766 O O . ALA A 1 100 ? -1.685 -0.465 -12.987 1.00 98.19 100 ALA A O 1
ATOM 767 N N . ALA A 1 101 ? -2.879 -0.449 -11.081 1.00 98.56 101 ALA A N 1
ATOM 768 C CA . ALA A 1 101 ? -2.465 0.892 -10.682 1.00 98.56 101 ALA A CA 1
ATOM 769 C C . ALA A 1 101 ? -0.964 0.958 -10.357 1.00 98.56 101 ALA A C 1
ATOM 771 O O . ALA A 1 101 ? -0.289 1.887 -10.797 1.00 98.56 101 ALA A O 1
ATOM 772 N N . HIS A 1 102 ? -0.440 -0.032 -9.631 1.00 98.50 102 HIS A N 1
ATOM 773 C CA . HIS A 1 102 ? 0.975 -0.123 -9.275 1.00 98.50 102 HIS A CA 1
ATOM 774 C C . HIS A 1 102 ? 1.868 -0.274 -10.517 1.00 98.50 102 HIS A C 1
ATOM 776 O O . HIS A 1 102 ? 2.731 0.573 -10.740 1.00 98.50 102 HIS A O 1
ATOM 782 N N . VAL A 1 103 ? 1.599 -1.269 -11.369 1.00 97.69 103 VAL A N 1
ATOM 783 C CA . VAL A 1 103 ? 2.322 -1.535 -12.625 1.00 97.69 103 VAL A CA 1
ATOM 784 C C . VAL A 1 103 ? 2.310 -0.313 -13.541 1.00 97.69 103 VAL A C 1
ATOM 786 O O . VAL A 1 103 ? 3.345 0.069 -14.082 1.00 97.69 103 VAL A O 1
ATOM 789 N N . THR A 1 104 ? 1.161 0.354 -13.677 1.00 97.69 104 THR A N 1
ATOM 790 C CA . THR A 1 104 ? 1.063 1.582 -14.481 1.00 97.69 104 THR A CA 1
ATOM 791 C C . THR A 1 104 ? 1.919 2.704 -13.893 1.00 97.69 104 THR A C 1
ATOM 793 O O . THR A 1 104 ? 2.623 3.389 -14.632 1.00 97.69 104 THR A O 1
ATOM 796 N N . ALA A 1 105 ? 1.887 2.894 -12.569 1.00 98.06 105 ALA A N 1
ATOM 797 C CA . ALA A 1 105 ? 2.661 3.935 -11.901 1.00 98.06 105 ALA A CA 1
ATOM 798 C C . ALA A 1 105 ? 4.173 3.724 -12.065 1.00 98.06 105 ALA A C 1
ATOM 800 O O . ALA A 1 105 ? 4.881 4.675 -12.403 1.00 98.06 105 ALA A O 1
ATOM 801 N N . ILE A 1 106 ? 4.667 2.495 -11.878 1.00 97.50 106 ILE A N 1
ATOM 802 C CA . ILE A 1 106 ? 6.097 2.195 -12.041 1.00 97.50 106 ILE A CA 1
ATOM 803 C C . ILE A 1 106 ? 6.522 2.266 -13.507 1.00 97.50 106 ILE A C 1
ATOM 805 O O . ILE A 1 106 ? 7.587 2.810 -13.782 1.00 97.50 106 ILE A O 1
ATOM 809 N N . PHE A 1 107 ? 5.683 1.808 -14.443 1.00 96.81 107 PHE A N 1
ATOM 810 C CA . PHE A 1 107 ? 5.954 1.916 -15.874 1.00 96.81 107 PHE A CA 1
ATOM 811 C C . PHE A 1 107 ? 6.135 3.380 -16.275 1.00 96.81 107 PHE A C 1
ATOM 813 O O . PHE A 1 107 ? 7.186 3.745 -16.786 1.00 96.81 107 PHE A O 1
ATOM 820 N N . VAL A 1 108 ? 5.162 4.243 -15.962 1.00 97.00 108 VAL A N 1
ATOM 821 C CA . VAL A 1 108 ? 5.232 5.670 -16.309 1.00 97.00 108 VAL A CA 1
ATOM 822 C C . VAL A 1 108 ? 6.434 6.345 -15.652 1.00 97.00 108 VAL A C 1
ATOM 824 O O . VAL A 1 108 ? 7.133 7.116 -16.309 1.00 97.00 108 VAL A O 1
ATOM 827 N N . ALA A 1 109 ? 6.696 6.066 -14.372 1.00 97.38 109 ALA A N 1
ATOM 828 C CA . ALA A 1 109 ? 7.796 6.692 -13.645 1.00 97.38 109 ALA A CA 1
ATOM 829 C C . ALA A 1 109 ? 9.167 6.295 -14.210 1.00 97.38 109 ALA A C 1
ATOM 831 O O . ALA A 1 109 ? 10.020 7.159 -14.420 1.00 97.38 109 ALA A O 1
ATOM 832 N N . ARG A 1 110 ? 9.373 5.000 -14.467 1.00 96.75 110 ARG A N 1
ATOM 833 C CA . ARG A 1 110 ? 10.643 4.473 -14.971 1.00 96.75 110 ARG A CA 1
ATOM 834 C C . ARG A 1 110 ? 10.837 4.837 -16.438 1.00 96.75 110 ARG A C 1
ATOM 836 O O . ARG A 1 110 ? 11.871 5.404 -16.762 1.00 96.75 110 ARG A O 1
ATOM 843 N N . GLU A 1 111 ? 9.832 4.650 -17.290 1.00 95.56 111 GLU A N 1
ATOM 844 C CA . GLU A 1 111 ? 9.909 5.028 -18.708 1.00 95.56 111 GLU A CA 1
ATOM 845 C C . GLU A 1 111 ? 10.257 6.515 -18.869 1.00 95.56 111 GLU A C 1
ATOM 847 O O . GLU A 1 111 ? 11.169 6.863 -19.611 1.00 95.56 111 GLU A O 1
ATOM 852 N N . SER A 1 112 ? 9.624 7.397 -18.084 1.00 95.88 112 SER A N 1
ATOM 853 C CA . SER A 1 112 ? 9.940 8.834 -18.098 1.00 95.88 112 SER A CA 1
ATOM 854 C C . SER A 1 112 ? 11.379 9.135 -17.662 1.00 95.88 112 SER A C 1
ATOM 856 O O . SER A 1 112 ? 12.015 10.029 -18.219 1.00 95.88 112 SER A O 1
ATOM 858 N N . ALA A 1 113 ? 11.900 8.413 -16.666 1.00 95.44 113 ALA A N 1
ATOM 859 C CA . ALA A 1 113 ? 13.262 8.600 -16.169 1.00 95.44 113 ALA A CA 1
ATOM 860 C C . ALA A 1 113 ? 14.320 8.129 -17.180 1.00 95.44 113 ALA A C 1
ATOM 862 O O . ALA A 1 113 ? 15.310 8.829 -17.386 1.00 95.44 113 ALA A O 1
ATOM 863 N N . TYR A 1 114 ? 14.096 6.989 -17.839 1.00 94.50 114 TYR A N 1
ATOM 864 C CA . TYR A 1 114 ? 14.981 6.489 -18.896 1.00 94.50 114 TYR A CA 1
ATOM 865 C C . TYR A 1 114 ? 14.918 7.394 -20.129 1.00 94.50 114 TYR A C 1
ATOM 867 O O . TYR A 1 114 ? 15.957 7.802 -20.652 1.00 94.50 114 TYR A O 1
ATOM 875 N N . TRP A 1 115 ? 13.716 7.814 -20.528 1.00 95.00 115 TRP A N 1
ATOM 876 C CA . TRP A 1 115 ? 13.532 8.734 -21.648 1.00 95.00 115 TRP A CA 1
ATOM 877 C C . TRP A 1 115 ? 14.261 10.069 -21.434 1.00 95.00 115 TRP A C 1
ATOM 879 O O . TRP A 1 115 ? 14.877 10.595 -22.362 1.00 95.00 115 TRP A O 1
ATOM 889 N N . ALA A 1 116 ? 14.283 10.589 -20.200 1.00 94.69 116 ALA A N 1
ATOM 890 C CA . ALA A 1 116 ? 14.985 11.828 -19.854 1.00 94.69 116 ALA A CA 1
ATOM 891 C C . ALA A 1 116 ? 16.512 11.770 -20.063 1.00 94.69 116 ALA A C 1
ATOM 893 O O . ALA A 1 116 ? 17.144 12.816 -20.213 1.00 94.69 116 ALA A O 1
ATOM 894 N N . VAL A 1 117 ? 17.103 10.572 -20.094 1.00 93.62 117 VAL A N 1
ATOM 895 C CA . VAL A 1 117 ? 18.533 10.353 -20.376 1.00 93.62 117 VAL A CA 1
ATOM 896 C C . VAL A 1 117 ? 18.777 9.755 -21.767 1.00 93.62 117 VAL A C 1
ATOM 898 O O . VAL A 1 117 ? 19.887 9.323 -22.066 1.00 93.62 117 VAL A O 1
ATOM 901 N N . GLY A 1 118 ? 17.757 9.750 -22.633 1.00 92.12 118 GLY A N 1
ATOM 902 C CA . GLY A 1 118 ? 17.842 9.209 -23.991 1.00 92.12 118 GLY A CA 1
ATOM 903 C C . GLY A 1 118 ? 17.889 7.679 -24.057 1.00 92.12 118 GLY A C 1
ATOM 904 O O . GLY A 1 118 ? 18.299 7.137 -25.080 1.00 92.12 118 GLY A O 1
ATOM 905 N N . ALA A 1 119 ? 17.488 6.995 -22.985 1.00 91.31 119 ALA A N 1
ATOM 906 C CA . ALA A 1 119 ? 17.387 5.543 -22.910 1.00 91.31 119 ALA A CA 1
ATOM 907 C C . ALA A 1 119 ? 15.925 5.077 -23.030 1.00 91.31 119 ALA A C 1
ATOM 909 O O . ALA A 1 119 ? 14.989 5.872 -22.939 1.00 91.31 119 ALA A O 1
ATOM 910 N N . HIS A 1 120 ? 15.735 3.772 -23.214 1.00 88.88 120 HIS A N 1
ATOM 911 C CA . HIS A 1 120 ? 14.431 3.110 -23.210 1.00 88.88 120 HIS A CA 1
ATOM 912 C C . HIS A 1 120 ? 14.429 2.057 -22.104 1.00 88.88 120 HIS A C 1
ATOM 914 O O . HIS A 1 120 ? 15.393 1.300 -22.000 1.00 88.88 120 HIS A O 1
ATOM 920 N N . TYR A 1 121 ? 13.393 2.026 -21.262 1.00 87.38 121 TYR A N 1
ATOM 921 C CA . TYR A 1 121 ? 13.372 1.093 -20.132 1.00 87.38 121 TYR A CA 1
ATOM 922 C C . TYR A 1 121 ? 12.995 -0.333 -20.563 1.00 87.38 121 TYR A C 1
ATOM 924 O O . TYR A 1 121 ? 13.429 -1.294 -19.939 1.00 87.38 121 TYR A O 1
ATOM 932 N N . GLY A 1 122 ? 12.201 -0.489 -21.629 1.00 87.25 122 GLY A N 1
ATOM 933 C CA . GLY A 1 122 ? 11.897 -1.810 -22.194 1.00 87.25 122 GLY A CA 1
ATOM 934 C C . GLY A 1 122 ? 10.997 -2.689 -21.319 1.00 87.25 122 GLY A C 1
ATOM 935 O O . GLY A 1 122 ? 10.996 -3.906 -21.461 1.00 87.25 122 GLY A O 1
ATOM 936 N N . PHE A 1 123 ? 10.188 -2.096 -20.432 1.00 87.31 123 PHE A N 1
ATOM 937 C CA . PHE A 1 123 ? 9.443 -2.809 -19.377 1.00 87.31 123 PHE A CA 1
ATOM 938 C C . PHE A 1 123 ? 8.539 -3.969 -19.848 1.00 87.31 123 PHE A C 1
ATOM 940 O O . PHE A 1 123 ? 8.224 -4.875 -19.077 1.00 87.31 123 PHE A O 1
ATOM 947 N N . PHE A 1 124 ? 8.091 -3.933 -21.104 1.00 91.25 124 PHE A N 1
ATOM 948 C CA . PHE A 1 124 ? 7.221 -4.950 -21.699 1.00 91.25 124 PHE A CA 1
ATOM 949 C C . PHE A 1 124 ? 7.886 -5.735 -22.842 1.00 91.25 124 PHE A C 1
ATOM 951 O O . PHE A 1 124 ? 7.190 -6.482 -23.524 1.00 91.25 124 PHE A O 1
ATOM 958 N N . GLU A 1 125 ? 9.184 -5.555 -23.102 1.00 88.81 125 GLU A N 1
ATOM 959 C CA . GLU A 1 125 ? 9.844 -6.139 -24.280 1.00 88.81 125 GLU A CA 1
ATOM 960 C C . GLU A 1 125 ? 10.139 -7.635 -24.129 1.00 88.81 125 GLU A C 1
ATOM 962 O O . GLU A 1 125 ? 9.944 -8.385 -25.084 1.00 88.81 125 GLU A O 1
ATOM 967 N N . GLU A 1 126 ? 10.559 -8.079 -22.942 1.00 86.19 126 GLU A N 1
ATOM 968 C CA . GLU A 1 126 ? 10.950 -9.476 -22.708 1.00 86.19 126 GLU A CA 1
ATOM 969 C C . GLU A 1 126 ? 9.735 -10.404 -22.554 1.00 86.19 126 GLU A C 1
ATOM 971 O O . GLU A 1 126 ? 9.580 -11.372 -23.299 1.00 86.19 126 GLU A O 1
ATOM 976 N N . ASP A 1 127 ? 8.835 -10.081 -21.621 1.00 88.19 127 ASP A N 1
ATOM 977 C CA . ASP A 1 127 ? 7.710 -10.947 -21.236 1.00 88.19 127 ASP A CA 1
ATOM 978 C C . ASP A 1 127 ? 6.357 -10.526 -21.848 1.00 88.19 127 ASP A C 1
ATOM 980 O O . ASP A 1 127 ? 5.333 -11.201 -21.673 1.00 88.19 127 ASP A O 1
ATOM 984 N N . GLY A 1 128 ? 6.315 -9.397 -22.564 1.00 93.12 128 GLY A N 1
ATOM 985 C CA . GLY A 1 128 ? 5.076 -8.793 -23.052 1.00 93.12 128 GLY A CA 1
ATOM 986 C C . GLY A 1 128 ? 4.185 -8.233 -21.934 1.00 93.12 128 GLY A C 1
ATOM 987 O O . GLY A 1 128 ? 4.371 -8.483 -20.745 1.00 93.12 128 GLY A O 1
ATOM 988 N N . VAL A 1 129 ? 3.131 -7.500 -22.311 1.00 92.25 129 VAL A N 1
ATOM 989 C CA . VAL A 1 129 ? 2.239 -6.824 -21.342 1.00 92.25 129 VAL A CA 1
ATOM 990 C C . VAL A 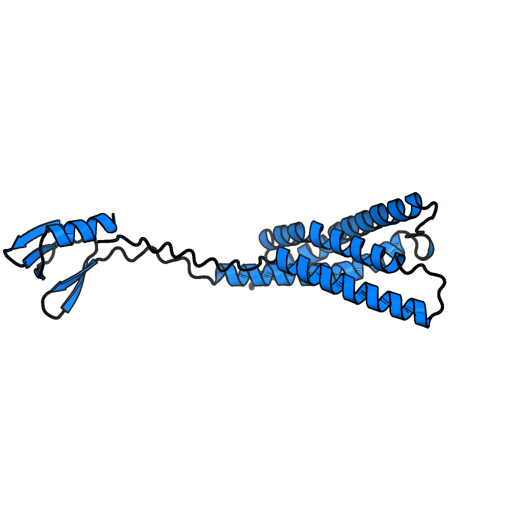1 129 ? 1.606 -7.798 -20.342 1.00 92.25 129 VAL A C 1
ATOM 992 O O . VAL A 1 129 ? 1.566 -7.524 -19.144 1.00 92.25 129 VAL A O 1
ATOM 995 N N . LEU A 1 130 ? 1.110 -8.945 -20.818 1.00 93.62 130 LEU A N 1
ATOM 996 C CA . LEU A 1 130 ? 0.437 -9.917 -19.956 1.00 93.62 130 LEU A CA 1
ATOM 997 C C . LEU A 1 130 ? 1.422 -10.669 -19.050 1.00 93.62 130 LEU A C 1
ATOM 999 O O . LEU A 1 130 ? 1.097 -10.904 -17.887 1.00 93.62 130 LEU A O 1
ATOM 1003 N N . GLY A 1 131 ? 2.603 -11.035 -19.561 1.00 93.94 131 GLY A N 1
ATOM 1004 C CA . GLY A 1 131 ? 3.628 -11.738 -18.788 1.00 93.94 131 GLY A CA 1
ATOM 1005 C C . GLY A 1 131 ? 4.144 -10.874 -17.644 1.00 93.94 131 GLY A C 1
ATOM 1006 O O . GLY A 1 131 ? 4.027 -11.277 -16.482 1.00 93.94 131 GLY A O 1
ATOM 1007 N N . THR A 1 132 ? 4.564 -9.642 -17.955 1.00 93.94 132 THR A N 1
ATOM 1008 C CA . THR A 1 132 ? 4.983 -8.649 -16.956 1.00 93.94 132 THR A CA 1
ATOM 1009 C C . THR A 1 132 ? 3.871 -8.386 -15.942 1.00 93.94 132 THR A C 1
ATOM 1011 O O . THR A 1 132 ? 4.114 -8.413 -14.737 1.00 93.94 132 THR A O 1
ATOM 1014 N N . PHE A 1 133 ? 2.620 -8.209 -16.388 1.00 95.94 133 PHE A N 1
ATOM 1015 C CA . PHE A 1 133 ? 1.504 -7.975 -15.470 1.00 95.94 133 PHE A CA 1
ATOM 1016 C C . PHE A 1 133 ? 1.265 -9.150 -14.516 1.00 95.94 133 PHE A C 1
ATOM 1018 O O . PHE A 1 133 ? 1.070 -8.934 -13.326 1.00 95.94 133 PHE A O 1
ATOM 1025 N N . VAL A 1 134 ? 1.288 -10.398 -14.994 1.00 96.62 134 VAL A N 1
ATOM 1026 C CA . VAL A 1 134 ? 1.099 -11.582 -14.134 1.00 96.62 134 VAL A CA 1
ATOM 1027 C C . VAL A 1 134 ? 2.274 -11.759 -13.165 1.00 96.62 134 VAL A C 1
ATOM 1029 O O . VAL A 1 134 ? 2.081 -12.199 -12.026 1.00 96.62 134 VAL A O 1
ATOM 1032 N N . TYR A 1 135 ? 3.490 -11.431 -13.602 1.00 95.25 135 TYR A N 1
ATOM 1033 C CA . TYR A 1 135 ? 4.694 -11.452 -12.775 1.00 95.25 135 TYR A CA 1
ATOM 1034 C C . TYR A 1 135 ? 4.699 -10.367 -11.686 1.00 95.25 135 TYR A C 1
ATOM 1036 O O . TYR A 1 135 ? 5.085 -10.647 -10.552 1.00 95.25 135 TYR A O 1
ATOM 1044 N N . GLU A 1 136 ? 4.206 -9.168 -11.975 1.00 95.19 136 GLU A N 1
ATOM 1045 C CA . GLU A 1 136 ? 4.067 -8.115 -10.966 1.00 95.19 136 GLU A CA 1
ATOM 1046 C C . GLU A 1 136 ? 2.843 -8.352 -10.070 1.00 95.19 136 GLU A C 1
ATOM 1048 O O . GLU A 1 136 ? 2.940 -8.264 -8.846 1.00 95.19 136 GLU A O 1
ATOM 1053 N N . TRP A 1 137 ? 1.716 -8.809 -10.628 1.00 97.25 137 TRP A N 1
ATOM 1054 C CA . TRP A 1 137 ? 0.501 -9.103 -9.863 1.00 97.25 137 TRP A CA 1
ATOM 1055 C C . TRP A 1 137 ? 0.743 -10.132 -8.756 1.00 97.25 137 TRP A C 1
ATOM 1057 O O . TRP A 1 137 ? 0.293 -9.924 -7.632 1.00 97.25 137 TRP A O 1
ATOM 1067 N N . ARG A 1 138 ? 1.495 -11.215 -9.012 1.00 97.50 138 ARG A N 1
ATOM 1068 C CA . ARG A 1 138 ? 1.821 -12.210 -7.964 1.00 97.50 138 ARG A CA 1
ATOM 1069 C C . ARG A 1 138 ? 2.584 -11.595 -6.784 1.00 97.50 138 ARG A C 1
ATOM 1071 O O . ARG A 1 138 ? 2.360 -12.019 -5.651 1.00 97.50 138 ARG A O 1
ATOM 1078 N N . LYS A 1 139 ? 3.466 -10.618 -7.034 1.00 94.88 139 LYS A N 1
ATOM 1079 C CA . LYS A 1 139 ? 4.194 -9.894 -5.982 1.00 94.88 139 LYS A CA 1
ATOM 1080 C C . LYS A 1 139 ? 3.224 -8.984 -5.240 1.00 94.88 139 LYS A C 1
ATOM 1082 O O . LYS A 1 139 ? 3.163 -9.003 -4.012 1.00 94.88 139 LYS A O 1
ATOM 1087 N N . ASP A 1 140 ? 2.393 -8.278 -5.997 1.00 97.69 140 ASP A N 1
ATOM 1088 C CA . ASP A 1 140 ? 1.393 -7.357 -5.477 1.00 97.69 140 ASP A CA 1
ATOM 1089 C C . ASP A 1 140 ? 0.331 -8.046 -4.616 1.00 97.69 140 ASP A C 1
ATOM 1091 O O . ASP A 1 140 ? -0.127 -7.448 -3.645 1.00 97.69 140 ASP A O 1
ATOM 1095 N N . VAL A 1 141 ? -0.016 -9.314 -4.877 1.00 98.44 141 VAL A N 1
ATOM 1096 C CA . VAL A 1 141 ? -0.894 -10.097 -3.988 1.00 98.44 141 VAL A CA 1
ATOM 1097 C C . VAL A 1 141 ? -0.300 -10.198 -2.579 1.00 98.44 141 VAL A C 1
ATOM 1099 O O . VAL A 1 141 ? -1.016 -9.983 -1.598 1.00 98.44 141 VAL A O 1
ATOM 1102 N N . LEU A 1 142 ? 0.999 -10.494 -2.459 1.00 97.94 142 LEU A N 1
ATOM 1103 C CA . LEU A 1 142 ? 1.668 -10.619 -1.160 1.00 97.94 142 LEU A CA 1
ATOM 1104 C C . LEU A 1 142 ? 1.804 -9.259 -0.470 1.00 97.94 142 LEU A C 1
ATOM 1106 O O . LEU A 1 142 ? 1.490 -9.138 0.717 1.00 97.94 142 LEU A O 1
ATOM 1110 N N . THR A 1 143 ? 2.200 -8.227 -1.218 1.00 97.81 143 THR A N 1
ATOM 1111 C CA . THR A 1 143 ? 2.290 -6.847 -0.721 1.00 97.81 143 THR A CA 1
ATOM 1112 C C . THR A 1 143 ? 0.936 -6.355 -0.211 1.00 97.81 143 THR A C 1
ATOM 1114 O O . THR A 1 143 ? 0.833 -5.847 0.909 1.00 97.81 143 THR A O 1
ATOM 1117 N N . TYR A 1 144 ? -0.127 -6.564 -0.990 1.00 98.56 144 TYR A N 1
ATOM 1118 C CA . TYR A 1 144 ? -1.490 -6.213 -0.609 1.00 98.56 144 TYR A CA 1
ATOM 1119 C C . TYR A 1 144 ? -1.904 -6.941 0.669 1.00 98.56 144 TYR A C 1
ATOM 1121 O O . TYR A 1 144 ? -2.401 -6.306 1.598 1.00 98.56 144 TYR A O 1
ATOM 1129 N N . ALA A 1 145 ? -1.684 -8.258 0.740 1.00 98.06 145 ALA A N 1
ATOM 1130 C CA . ALA A 1 145 ? -2.047 -9.064 1.901 1.00 98.06 145 ALA A CA 1
ATOM 1131 C C . ALA A 1 145 ? -1.317 -8.604 3.173 1.00 98.06 145 ALA A C 1
ATOM 1133 O O . ALA A 1 145 ? -1.948 -8.482 4.224 1.00 98.06 145 ALA A O 1
ATOM 1134 N N . ALA A 1 146 ? -0.023 -8.284 3.082 1.00 98.31 146 ALA A N 1
ATOM 1135 C CA . ALA A 1 146 ? 0.763 -7.781 4.207 1.00 98.31 146 ALA A CA 1
ATOM 1136 C C . ALA A 1 146 ? 0.246 -6.422 4.710 1.00 98.31 146 ALA A C 1
ATOM 1138 O O . ALA A 1 146 ? 0.041 -6.232 5.913 1.00 98.31 146 ALA A O 1
ATOM 1139 N N . ILE A 1 147 ? -0.033 -5.491 3.793 1.00 98.50 147 ILE A N 1
ATOM 1140 C CA . ILE A 1 147 ? -0.599 -4.179 4.130 1.00 98.50 147 ILE A CA 1
ATOM 1141 C C . ILE A 1 147 ? -2.003 -4.332 4.733 1.00 98.50 147 ILE A C 1
ATOM 1143 O O . ILE A 1 147 ? -2.302 -3.737 5.772 1.00 98.50 147 ILE A O 1
ATOM 1147 N N . ALA A 1 148 ? -2.858 -5.153 4.121 1.00 98.06 148 ALA A N 1
ATOM 1148 C CA . ALA A 1 148 ? -4.207 -5.437 4.596 1.00 98.06 148 ALA A CA 1
ATOM 1149 C C . ALA A 1 148 ? -4.196 -6.043 6.007 1.00 98.06 148 ALA A C 1
ATOM 1151 O O . ALA A 1 148 ? -4.948 -5.592 6.871 1.00 98.06 148 ALA A O 1
ATOM 1152 N N . ALA A 1 149 ? -3.300 -6.999 6.270 1.00 97.06 149 ALA A N 1
ATOM 1153 C CA . ALA A 1 149 ? -3.118 -7.604 7.586 1.00 97.06 149 ALA A CA 1
ATOM 1154 C C . ALA A 1 149 ? -2.679 -6.577 8.639 1.00 97.06 149 ALA A C 1
ATOM 1156 O O . ALA A 1 149 ? -3.202 -6.578 9.755 1.00 97.06 149 ALA A O 1
ATOM 1157 N N . LEU A 1 150 ? -1.779 -5.651 8.291 1.00 97.44 150 LEU A N 1
ATOM 1158 C CA . LEU A 1 150 ? -1.377 -4.578 9.199 1.00 97.44 150 LEU A CA 1
ATOM 1159 C C . LEU A 1 150 ? -2.547 -3.639 9.516 1.00 97.44 150 LEU A C 1
ATOM 1161 O O . LEU A 1 150 ? -2.789 -3.324 10.683 1.00 97.44 150 LEU A O 1
ATOM 1165 N N . TYR A 1 151 ? -3.305 -3.211 8.505 1.00 97.25 151 TYR A N 1
ATOM 1166 C CA . TYR A 1 151 ? -4.510 -2.411 8.736 1.00 97.25 151 TYR A CA 1
ATOM 1167 C C . TYR A 1 151 ? -5.526 -3.166 9.595 1.00 97.25 151 TYR A C 1
ATOM 1169 O O . TYR A 1 151 ? -6.082 -2.585 10.527 1.00 97.25 151 TYR A O 1
ATOM 1177 N N . TRP A 1 152 ? -5.740 -4.456 9.336 1.00 95.19 152 TRP A N 1
ATOM 1178 C CA . TRP A 1 152 ? -6.615 -5.299 10.147 1.00 95.19 152 TRP A CA 1
ATOM 1179 C C . TRP A 1 152 ? -6.163 -5.344 11.610 1.00 95.19 152 TRP A C 1
ATOM 1181 O O . TRP A 1 152 ? -6.962 -5.092 12.510 1.00 95.19 152 TRP A O 1
ATOM 1191 N N . TRP A 1 153 ? -4.874 -5.568 11.860 1.00 94.50 153 TRP A N 1
ATOM 1192 C CA . TRP A 1 153 ? -4.297 -5.581 13.202 1.00 94.50 153 TRP A CA 1
ATOM 1193 C C . TRP A 1 153 ? -4.553 -4.280 13.971 1.00 94.50 153 TRP A C 1
ATOM 1195 O O . TRP A 1 153 ? -4.946 -4.305 15.140 1.00 94.50 153 TRP A O 1
ATOM 1205 N N . PHE A 1 154 ? -4.372 -3.134 13.312 1.00 94.00 154 PHE A N 1
ATOM 1206 C CA . PHE A 1 154 ? -4.664 -1.831 13.908 1.00 94.00 154 PHE A CA 1
ATOM 1207 C C . PHE A 1 154 ? -6.155 -1.641 14.204 1.00 94.00 154 PHE A C 1
ATOM 1209 O O . PHE A 1 154 ? -6.485 -1.099 15.258 1.00 94.00 154 PHE A O 1
ATOM 1216 N N . GLN A 1 155 ? -7.046 -2.112 13.328 1.00 91.50 155 GLN A N 1
ATOM 1217 C CA . GLN A 1 155 ? -8.493 -2.062 13.563 1.00 91.50 155 GLN A CA 1
ATOM 1218 C C . GLN A 1 155 ? -8.892 -2.898 14.786 1.00 91.50 155 GLN A C 1
ATOM 1220 O O . GLN A 1 155 ? -9.531 -2.373 15.694 1.00 91.50 155 GLN A O 1
ATOM 1225 N N . LEU A 1 156 ? -8.402 -4.140 14.889 1.00 90.62 156 LEU A N 1
ATOM 1226 C CA . LEU A 1 156 ? -8.667 -5.011 16.043 1.00 90.62 156 LEU A CA 1
ATOM 1227 C C . LEU A 1 156 ? -8.179 -4.401 17.366 1.00 90.62 156 LEU A C 1
ATOM 1229 O O . LEU A 1 156 ? -8.800 -4.577 18.413 1.00 90.62 156 LEU A O 1
ATOM 1233 N N . ARG A 1 157 ? -7.046 -3.688 17.348 1.00 89.56 157 ARG A N 1
ATOM 1234 C CA . ARG A 1 157 ? -6.532 -2.989 18.536 1.00 89.56 157 ARG A CA 1
ATOM 1235 C C . ARG A 1 157 ? -7.332 -1.738 18.881 1.00 89.56 157 ARG A C 1
ATOM 1237 O O . ARG A 1 157 ? -7.472 -1.434 20.063 1.00 89.56 157 ARG A O 1
ATOM 1244 N N . ALA A 1 158 ? -7.829 -1.019 17.879 1.00 86.94 158 ALA A N 1
ATOM 1245 C CA . ALA A 1 158 ? -8.664 0.154 18.091 1.00 86.94 158 ALA A CA 1
ATOM 1246 C C . ALA A 1 158 ? -10.010 -0.223 18.729 1.00 86.94 158 ALA A C 1
ATOM 1248 O O . ALA A 1 158 ? -10.437 0.455 19.656 1.00 86.94 158 ALA A O 1
ATOM 1249 N N . GLU A 1 159 ? -10.621 -1.333 18.305 1.00 83.31 159 GLU A N 1
ATOM 1250 C CA . GLU A 1 159 ? -11.881 -1.850 18.867 1.00 83.31 159 GLU A CA 1
ATOM 1251 C C . GLU A 1 159 ? -11.740 -2.324 20.321 1.00 83.31 159 GLU A C 1
ATOM 1253 O O . GLU A 1 159 ? -12.638 -2.129 21.133 1.00 83.31 159 GLU A O 1
ATOM 1258 N N . LYS A 1 160 ? -10.591 -2.912 20.678 1.00 80.19 160 LYS A N 1
ATOM 1259 C CA . LYS A 1 160 ? -10.308 -3.377 22.047 1.00 80.19 160 LYS A CA 1
ATOM 1260 C C . LYS A 1 160 ? -9.963 -2.254 23.022 1.00 80.19 160 LYS A C 1
ATOM 1262 O O . LYS A 1 160 ? -9.874 -2.509 24.223 1.00 80.19 160 LYS A O 1
ATOM 1267 N N . ARG A 1 161 ? -9.706 -1.033 22.540 1.00 74.94 161 ARG A N 1
ATOM 1268 C CA . ARG A 1 161 ? -9.380 0.089 23.421 1.00 74.94 161 ARG A CA 1
ATOM 1269 C C . ARG A 1 161 ? -10.667 0.482 24.153 1.00 74.94 161 ARG A C 1
ATOM 1271 O O . ARG A 1 161 ? -11.611 0.891 23.481 1.00 74.94 161 ARG A O 1
ATOM 1278 N N . PRO A 1 162 ? -10.732 0.362 25.493 1.00 62.66 162 PRO A N 1
ATOM 1279 C CA . PRO A 1 162 ? -11.938 0.721 26.218 1.00 62.66 162 PRO A CA 1
ATOM 1280 C C . PRO A 1 162 ? -12.261 2.179 25.907 1.00 62.66 162 PRO A C 1
ATOM 1282 O O . PRO A 1 162 ? -11.416 3.064 26.080 1.00 62.66 162 PRO A O 1
ATOM 1285 N N . THR A 1 163 ? -13.472 2.428 25.408 1.00 59.94 163 THR A N 1
ATOM 1286 C CA . THR A 1 163 ? -14.028 3.779 25.416 1.00 59.94 163 THR A CA 1
ATOM 1287 C C . THR A 1 163 ? -13.919 4.272 26.857 1.00 59.94 163 THR A C 1
ATOM 1289 O O . THR A 1 163 ? -14.265 3.498 27.753 1.00 59.94 163 THR A O 1
ATOM 1292 N N . PRO A 1 164 ? -13.404 5.486 27.125 1.00 59.16 164 PRO A N 1
ATOM 1293 C CA . PRO A 1 164 ? -13.453 6.030 28.471 1.00 59.16 164 PRO A CA 1
ATOM 1294 C C . PRO A 1 164 ? -14.912 5.964 28.913 1.00 59.16 164 PRO A C 1
ATOM 1296 O O . PRO A 1 164 ? -15.756 6.641 28.326 1.00 59.16 164 PRO A O 1
ATOM 1299 N N . THR A 1 165 ? -15.226 5.079 29.862 1.00 56.50 165 THR A N 1
ATOM 1300 C CA . THR A 1 165 ? -16.546 5.031 30.484 1.00 56.50 165 THR A CA 1
ATOM 1301 C C . THR A 1 165 ? -16.852 6.461 30.897 1.00 56.50 165 THR A C 1
ATOM 1303 O O . THR A 1 165 ? -16.016 7.077 31.567 1.00 56.50 165 THR A O 1
ATOM 1306 N N . ALA A 1 166 ? -17.981 7.013 30.435 1.00 60.19 166 ALA A N 1
ATOM 1307 C CA . ALA A 1 166 ? -18.472 8.293 30.932 1.00 60.19 166 ALA A CA 1
ATOM 1308 C C . ALA A 1 166 ? -18.329 8.248 32.455 1.00 60.19 166 ALA A C 1
ATOM 1310 O O . ALA A 1 166 ? -18.788 7.278 33.061 1.00 60.19 166 ALA A O 1
ATOM 1311 N N . ALA A 1 167 ? -17.558 9.180 33.026 1.00 63.44 167 ALA A N 1
ATOM 1312 C CA . ALA A 1 167 ? -17.205 9.140 34.439 1.00 63.44 167 ALA A CA 1
ATOM 1313 C C . ALA A 1 167 ? -18.475 8.854 35.244 1.00 63.44 167 ALA A C 1
ATOM 1315 O O . ALA A 1 167 ? -19.472 9.541 35.034 1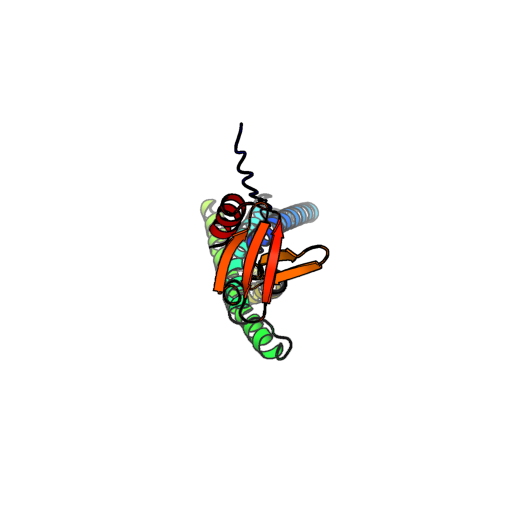.00 63.44 167 ALA A O 1
ATOM 1316 N N . ASP A 1 168 ? -18.455 7.808 36.076 1.00 65.62 168 ASP A N 1
ATOM 1317 C CA . ASP A 1 168 ? -19.601 7.443 36.906 1.00 65.62 168 ASP A CA 1
ATOM 1318 C C . ASP A 1 168 ? -20.109 8.720 37.597 1.00 65.62 168 ASP A C 1
ATOM 1320 O O . ASP A 1 168 ? -19.342 9.336 38.351 1.00 65.62 168 ASP A O 1
ATOM 1324 N N . PRO A 1 169 ? -21.339 9.179 37.294 1.00 72.06 169 PRO A N 1
ATOM 1325 C CA . PRO A 1 169 ? -21.823 10.463 37.784 1.00 72.06 169 PRO A CA 1
ATOM 1326 C C . PRO A 1 169 ? -22.026 10.437 39.301 1.00 72.06 169 PRO A C 1
ATOM 1328 O O . PRO A 1 169 ? -22.203 11.490 39.912 1.00 72.06 169 PRO A O 1
ATOM 1331 N N . ARG A 1 170 ? -21.980 9.252 39.927 1.00 82.88 170 ARG A N 1
ATOM 1332 C CA . ARG A 1 170 ? -22.166 9.103 41.363 1.00 82.88 170 ARG A CA 1
ATOM 1333 C C . ARG A 1 170 ? -21.044 9.770 42.155 1.00 82.88 170 ARG A C 1
ATOM 1335 O O . ARG A 1 170 ? -19.847 9.614 41.900 1.00 82.88 170 ARG A O 1
ATOM 1342 N N . ILE A 1 171 ? -21.450 10.505 43.176 1.00 83.38 171 ILE A N 1
ATOM 1343 C CA . ILE A 1 171 ? -20.584 11.223 44.095 1.00 83.38 171 ILE A CA 1
ATOM 1344 C C . ILE A 1 171 ? -20.360 10.338 45.320 1.00 83.38 171 ILE A C 1
ATOM 1346 O O . ILE A 1 171 ? -21.303 9.977 46.020 1.00 83.38 171 ILE A O 1
ATOM 1350 N N . GLU A 1 172 ? -19.099 9.996 45.593 1.00 88.00 172 GLU A N 1
ATOM 1351 C CA . GLU A 1 172 ? -18.728 9.353 46.857 1.00 88.00 172 GLU A CA 1
ATOM 1352 C C . GLU A 1 172 ? -18.842 10.367 48.004 1.00 88.00 172 GLU A C 1
ATOM 1354 O O . GLU A 1 172 ? -18.093 11.357 48.064 1.00 88.00 172 GLU A O 1
ATOM 1359 N N . ILE A 1 173 ? -19.756 10.082 48.925 1.00 88.06 173 ILE A N 1
ATOM 1360 C CA . ILE A 1 173 ? -19.887 10.726 50.225 1.00 88.06 173 ILE A CA 1
ATOM 1361 C C . ILE A 1 173 ? -19.441 9.758 51.326 1.00 88.06 173 ILE A C 1
ATOM 1363 O O . ILE A 1 173 ? -19.607 8.542 51.223 1.00 88.06 173 ILE A O 1
ATOM 1367 N N . ARG A 1 174 ? -18.854 10.296 52.397 1.00 86.75 174 ARG A N 1
ATOM 1368 C CA . ARG A 1 174 ? -18.488 9.512 53.581 1.00 86.75 174 ARG A CA 1
ATOM 1369 C C . ARG A 1 174 ? -19.412 9.875 54.724 1.00 86.75 174 ARG A C 1
ATOM 1371 O O . ARG A 1 174 ? -19.278 10.950 55.304 1.00 86.75 174 ARG A O 1
ATOM 1378 N N . ASP A 1 175 ? -20.331 8.967 55.002 1.00 85.44 175 ASP A N 1
ATOM 1379 C CA . ASP A 1 175 ? -21.306 9.065 56.077 1.00 85.44 175 ASP A CA 1
ATOM 1380 C C . ASP A 1 175 ? -20.765 8.272 57.274 1.00 85.44 175 ASP A C 1
ATOM 1382 O O . ASP A 1 175 ? -20.789 7.036 57.313 1.00 85.44 175 ASP A O 1
ATOM 1386 N N . GLY A 1 176 ? -20.107 8.987 58.189 1.00 83.00 176 GLY A N 1
ATOM 1387 C CA . GLY A 1 176 ? -19.317 8.386 59.263 1.00 83.00 176 GLY A CA 1
ATOM 1388 C C . GLY A 1 176 ? -18.173 7.508 58.734 1.00 83.00 176 GLY A C 1
ATOM 1389 O O . GLY A 1 176 ? -17.211 8.007 58.150 1.00 83.00 176 GLY A O 1
ATOM 1390 N N . GLY A 1 177 ? -18.257 6.196 58.983 1.00 79.31 177 GLY A N 1
ATOM 1391 C CA . GLY A 1 177 ? -17.263 5.202 58.551 1.00 79.31 177 GLY A CA 1
ATOM 1392 C C . GLY A 1 177 ? -17.562 4.528 57.206 1.00 79.31 177 GLY A C 1
ATOM 1393 O O . GLY A 1 177 ? -16.729 3.764 56.723 1.00 79.31 177 GLY A O 1
ATOM 1394 N N . ALA A 1 178 ? -18.729 4.783 56.604 1.00 80.88 178 ALA A N 1
ATOM 1395 C CA . ALA A 1 178 ? -19.161 4.135 55.369 1.00 80.88 178 ALA A CA 1
ATOM 1396 C C . ALA A 1 178 ? -19.018 5.073 54.161 1.00 80.88 178 ALA A C 1
ATOM 1398 O O . ALA A 1 178 ? -19.388 6.246 54.220 1.00 80.88 178 ALA A O 1
ATOM 1399 N N . ALA A 1 179 ? -18.512 4.541 53.046 1.00 86.44 179 ALA A N 1
ATOM 1400 C CA . ALA A 1 179 ? -18.553 5.218 51.754 1.00 86.44 179 ALA A CA 1
ATOM 1401 C C . ALA A 1 179 ? -19.884 4.901 51.060 1.00 86.44 179 ALA A C 1
ATOM 1403 O O . ALA A 1 179 ? -20.226 3.733 50.865 1.00 86.44 179 ALA A O 1
ATOM 1404 N N . VAL A 1 180 ? -20.632 5.940 50.698 1.00 86.50 180 VAL A N 1
ATOM 1405 C CA . VAL A 1 180 ? -21.899 5.843 49.969 1.00 86.50 180 VAL A CA 1
ATOM 1406 C C . VAL A 1 180 ? -21.753 6.596 48.651 1.00 86.50 180 VAL A C 1
ATOM 1408 O O . VAL A 1 180 ? -21.207 7.694 48.615 1.00 86.50 180 VAL A O 1
ATOM 1411 N N . PHE A 1 181 ? -22.228 6.003 47.560 1.00 88.62 181 PHE A N 1
ATOM 1412 C CA . PHE A 1 181 ? -22.194 6.603 46.228 1.00 88.62 181 PHE A CA 1
ATOM 1413 C C . PHE A 1 181 ? -23.602 7.064 45.862 1.00 88.62 181 PHE A C 1
ATOM 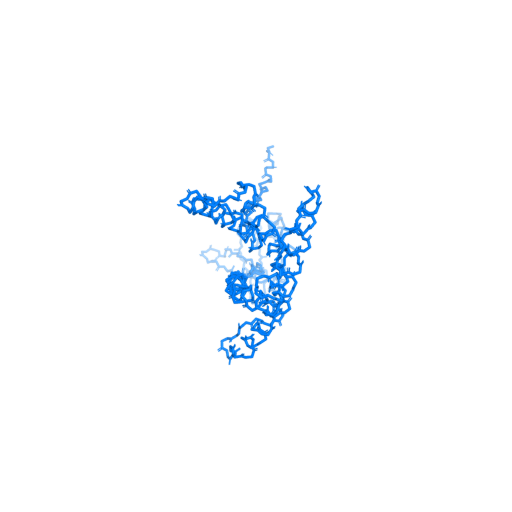1415 O O . PHE A 1 181 ? -24.476 6.222 45.668 1.00 88.62 181 PHE A O 1
ATOM 1422 N N . LEU A 1 182 ? -23.814 8.378 45.786 1.00 85.50 182 LEU A N 1
ATOM 1423 C CA . LEU A 1 182 ? -25.107 8.971 45.431 1.00 85.50 182 LEU A CA 1
ATOM 1424 C C . LEU A 1 182 ? -25.097 9.444 43.982 1.00 85.50 182 LEU A C 1
ATOM 1426 O O . LEU A 1 182 ? -24.174 10.159 43.591 1.00 85.50 182 LEU A O 1
ATOM 1430 N N . GLY A 1 183 ? -26.103 9.070 43.191 1.00 85.75 183 GLY A N 1
ATOM 1431 C CA . GLY A 1 183 ? -26.332 9.700 41.894 1.00 85.75 183 GLY A CA 1
ATOM 1432 C C . GLY A 1 183 ? -26.797 11.152 42.071 1.00 85.75 183 GLY A C 1
ATOM 1433 O O . GLY A 1 183 ? -27.424 11.456 43.085 1.00 85.75 183 GLY A O 1
ATOM 1434 N N . PRO A 1 184 ? -26.528 12.058 41.112 1.00 81.94 184 PRO A N 1
ATOM 1435 C CA . PRO A 1 184 ? -27.063 13.420 41.159 1.00 81.94 184 PRO A CA 1
ATOM 1436 C C . PRO A 1 184 ? -28.593 13.454 41.294 1.00 81.94 184 PRO A C 1
ATOM 1438 O O . PRO A 1 184 ? -29.111 14.239 42.080 1.00 81.94 184 PRO A O 1
ATOM 1441 N N . ASP A 1 185 ? -29.297 12.542 40.616 1.00 84.50 185 ASP A N 1
ATOM 1442 C CA . ASP A 1 185 ? -30.765 12.440 40.650 1.00 84.50 185 ASP A CA 1
ATOM 1443 C C . ASP A 1 185 ? -31.319 11.921 41.992 1.00 84.50 185 ASP A C 1
ATOM 1445 O O . ASP A 1 185 ? -32.507 12.074 42.275 1.00 84.50 185 ASP A O 1
ATOM 1449 N N . ASP A 1 186 ? -30.472 11.322 42.838 1.00 87.12 186 ASP A N 1
ATOM 1450 C CA . ASP A 1 186 ? -30.870 10.828 44.162 1.00 87.12 186 ASP A CA 1
ATOM 1451 C C . ASP A 1 186 ? -30.862 11.944 45.225 1.00 87.12 186 ASP A C 1
ATOM 1453 O O . ASP A 1 186 ? -31.396 11.756 46.324 1.00 87.12 186 ASP A O 1
ATOM 1457 N N . ILE A 1 187 ? -30.233 13.090 44.928 1.00 88.19 187 ILE A N 1
ATOM 1458 C CA . ILE A 1 187 ? -30.060 14.217 45.851 1.00 88.19 187 ILE A CA 1
ATOM 1459 C C . ILE A 1 187 ? -31.203 15.212 45.639 1.00 88.19 187 ILE A C 1
ATOM 1461 O O . ILE A 1 187 ? -31.283 15.884 44.616 1.00 88.19 187 ILE A O 1
ATOM 1465 N N . LEU A 1 188 ? -32.071 15.347 46.640 1.00 90.31 188 LEU A N 1
ATOM 1466 C CA . LEU A 1 188 ? -33.198 16.280 46.606 1.00 90.31 188 LEU A CA 1
ATOM 1467 C C . LEU A 1 188 ? -32.750 17.711 46.917 1.00 90.31 188 LEU A C 1
ATOM 1469 O O . LEU A 1 188 ? -33.119 18.650 46.218 1.00 90.31 188 LEU A O 1
ATOM 1473 N N . PHE A 1 189 ? -31.968 17.874 47.983 1.00 87.94 189 PHE A N 1
ATOM 1474 C CA . PHE A 1 189 ? -31.324 19.130 48.360 1.00 87.94 189 PHE A CA 1
ATOM 1475 C C . PHE A 1 189 ? -30.177 18.868 49.344 1.00 87.94 189 PHE A C 1
ATOM 1477 O O . PHE A 1 189 ? -30.031 17.768 49.889 1.00 87.94 189 PHE A O 1
ATOM 1484 N N . VAL A 1 190 ? -29.352 19.892 49.554 1.00 90.81 190 VAL A N 1
ATOM 1485 C CA . VAL A 1 190 ? -28.189 19.856 50.444 1.00 90.81 190 VAL A CA 1
ATOM 1486 C C . VAL A 1 190 ? -28.288 21.014 51.433 1.00 90.81 190 VAL A C 1
ATOM 1488 O O . VAL A 1 190 ? -28.486 22.155 51.018 1.00 90.81 190 VAL A O 1
ATOM 1491 N N . GLU A 1 191 ? -28.134 20.732 52.726 1.00 92.12 191 GLU A N 1
ATOM 1492 C CA . GLU A 1 191 ? -28.273 21.717 53.805 1.00 92.12 191 GLU A CA 1
ATOM 1493 C C . GLU A 1 191 ? -27.023 21.763 54.700 1.00 92.12 191 GLU A C 1
ATOM 1495 O O . GLU A 1 191 ? -26.325 20.766 54.893 1.00 92.12 191 GLU A O 1
ATOM 1500 N N . ALA A 1 192 ? -26.701 22.942 55.237 1.00 91.44 192 ALA A N 1
ATOM 1501 C CA . ALA A 1 192 ? -25.588 23.116 56.165 1.00 91.44 192 ALA A CA 1
ATOM 1502 C C . ALA A 1 192 ? -26.020 22.828 57.614 1.00 91.44 192 ALA A C 1
ATOM 1504 O O . ALA A 1 192 ? -26.898 23.497 58.150 1.00 91.44 192 ALA A O 1
ATOM 1505 N N . ALA A 1 193 ? -25.320 21.907 58.279 1.00 87.56 193 ALA A N 1
ATOM 1506 C CA . ALA A 1 193 ? -25.551 21.498 59.664 1.00 87.56 193 ALA A CA 1
ATOM 1507 C C . ALA A 1 193 ? -24.292 21.749 60.518 1.00 87.56 193 ALA A C 1
ATOM 1509 O O . ALA A 1 193 ? -23.550 20.841 60.908 1.00 87.56 193 ALA A O 1
ATOM 1510 N N . GLY A 1 194 ? -23.997 23.023 60.788 1.00 86.62 194 GLY A N 1
ATOM 1511 C CA . GLY A 1 194 ? -22.807 23.431 61.542 1.00 86.62 194 GLY A CA 1
ATOM 1512 C C . GLY A 1 194 ? -21.501 23.094 60.809 1.00 86.62 194 GLY A C 1
ATOM 1513 O O . GLY A 1 194 ? -21.209 23.669 59.766 1.00 86.62 194 GLY A O 1
ATOM 1514 N N . ASN A 1 195 ? -20.703 22.169 61.358 1.00 87.81 195 ASN A N 1
ATOM 1515 C CA . ASN A 1 195 ? -19.454 21.683 60.736 1.00 87.81 195 ASN A CA 1
ATOM 1516 C C . ASN A 1 195 ? -19.670 20.491 59.778 1.00 87.81 195 ASN A C 1
ATOM 1518 O O . ASN A 1 195 ? -18.708 19.833 59.359 1.00 87.81 195 ASN A O 1
ATOM 1522 N N . TYR A 1 196 ? -20.931 20.179 59.498 1.00 90.50 196 TYR A N 1
ATOM 1523 C CA . TYR A 1 196 ? -21.369 19.091 58.643 1.00 90.50 196 TYR A CA 1
ATOM 1524 C C . TYR A 1 196 ? -22.340 19.606 57.583 1.00 90.50 196 TYR A C 1
ATOM 1526 O O . TYR A 1 196 ? -22.822 20.738 57.632 1.00 90.50 196 TYR A O 1
ATOM 1534 N N . ILE A 1 197 ? -22.613 18.741 56.619 1.00 91.62 197 ILE A N 1
ATOM 1535 C CA . ILE A 1 197 ? -23.559 18.943 55.535 1.00 91.62 197 ILE A CA 1
ATOM 1536 C C . ILE A 1 197 ? -24.469 17.734 55.487 1.00 91.62 197 ILE A C 1
ATOM 1538 O O . ILE A 1 197 ? -23.998 16.596 55.559 1.00 91.62 197 ILE A O 1
ATOM 1542 N N . GLU A 1 198 ? -25.752 17.999 55.326 1.00 93.38 198 GLU A N 1
ATOM 1543 C CA . GLU A 1 198 ? -26.783 16.996 55.155 1.00 93.38 198 GLU A CA 1
ATOM 1544 C C . GLU A 1 198 ? -27.137 16.867 53.673 1.00 93.38 198 GLU A C 1
ATOM 1546 O O . GLU A 1 198 ? -27.517 17.836 53.018 1.00 93.38 198 GLU A O 1
ATOM 1551 N N . PHE A 1 199 ? -26.981 15.660 53.128 1.00 91.81 199 PHE A N 1
ATOM 1552 C CA . PHE A 1 199 ? -27.488 15.300 51.806 1.00 91.81 199 PHE A CA 1
ATOM 1553 C C . PHE A 1 199 ? -28.829 14.604 51.985 1.00 91.81 199 PHE A C 1
ATOM 1555 O O . PHE A 1 199 ? -28.884 13.484 52.503 1.00 91.81 199 PHE A O 1
ATOM 1562 N N . HIS A 1 200 ? -29.903 15.255 51.549 1.00 91.44 200 HIS A N 1
ATOM 1563 C CA . HIS A 1 200 ? -31.247 14.703 51.643 1.00 91.44 200 HIS A CA 1
ATOM 1564 C C . HIS A 1 200 ? -31.558 13.906 50.381 1.00 91.44 200 HIS A C 1
ATOM 1566 O O . HIS A 1 200 ? -31.575 14.447 49.276 1.00 91.44 200 HIS A O 1
ATOM 1572 N N . THR A 1 201 ? -31.811 12.613 50.557 1.00 91.81 201 THR A N 1
ATOM 1573 C CA . THR A 1 201 ? -32.287 11.710 49.501 1.00 91.81 201 THR A CA 1
ATOM 1574 C C . THR A 1 201 ? -33.728 11.299 49.791 1.00 91.81 201 THR A C 1
ATOM 1576 O O . THR A 1 201 ? -34.233 11.534 50.889 1.00 91.81 201 THR A O 1
ATOM 1579 N N . ALA A 1 202 ? -34.394 10.633 48.846 1.00 87.38 202 ALA A N 1
ATOM 1580 C CA . ALA A 1 202 ? -35.760 10.142 49.059 1.00 87.38 202 ALA A CA 1
ATOM 1581 C C . ALA A 1 202 ? -35.889 9.165 50.248 1.00 87.38 202 ALA A C 1
ATOM 1583 O O . ALA A 1 202 ? -36.947 9.088 50.868 1.00 87.38 202 ALA A O 1
ATOM 1584 N N . GLY A 1 203 ? -34.829 8.405 50.558 1.00 84.69 203 GLY A N 1
ATOM 1585 C CA . GLY A 1 203 ? -34.863 7.357 51.583 1.00 84.69 203 GLY A CA 1
ATOM 1586 C C . GLY A 1 203 ? -34.267 7.752 52.934 1.00 84.69 203 GLY A C 1
ATOM 1587 O O . GLY A 1 203 ? -34.687 7.215 53.958 1.00 84.69 203 GLY A O 1
ATOM 1588 N N . ARG A 1 204 ? -33.269 8.645 52.954 1.00 89.88 204 ARG A N 1
ATOM 1589 C CA . ARG A 1 204 ? -32.595 9.092 54.186 1.00 89.88 204 ARG A CA 1
ATOM 1590 C C . ARG A 1 204 ? -31.761 10.356 53.990 1.00 89.88 204 ARG A C 1
ATOM 1592 O O . ARG A 1 204 ? -31.407 10.717 52.868 1.00 89.88 204 ARG A O 1
ATOM 1599 N N . THR A 1 205 ? -31.370 10.954 55.108 1.00 92.44 205 THR A N 1
ATOM 1600 C CA . THR A 1 205 ? -30.359 12.010 55.160 1.00 92.44 205 THR A CA 1
ATOM 1601 C C . THR A 1 205 ? -28.986 11.413 55.451 1.00 92.44 205 THR A C 1
ATOM 1603 O O . THR A 1 205 ? -28.858 10.548 56.318 1.00 92.44 205 THR A O 1
ATOM 1606 N N . HIS A 1 206 ? -27.967 11.885 54.740 1.00 90.88 206 HIS A N 1
ATOM 1607 C CA . HIS A 1 206 ? -26.571 11.526 54.967 1.00 90.88 206 HIS A CA 1
ATOM 1608 C C . HIS A 1 206 ? -25.784 12.695 55.536 1.00 90.88 206 HIS A C 1
ATOM 1610 O O . HIS A 1 206 ? -25.848 13.790 54.978 1.00 90.88 206 HIS A O 1
ATOM 1616 N N . LEU A 1 207 ? -24.991 12.457 56.582 1.00 90.50 207 LEU A N 1
ATOM 1617 C CA . LEU A 1 207 ? -24.222 13.510 57.236 1.00 90.50 207 LEU A CA 1
ATOM 1618 C C . LEU A 1 207 ? -22.742 13.422 56.861 1.00 90.50 207 LEU A C 1
ATOM 1620 O O . LEU A 1 207 ? -22.050 12.452 57.166 1.00 90.50 207 LEU A O 1
ATOM 1624 N N . VAL A 1 208 ? -22.228 14.475 56.233 1.00 90.06 208 VAL A N 1
ATOM 1625 C CA . VAL A 1 208 ? -20.848 14.529 55.750 1.00 90.06 208 VAL A CA 1
ATOM 1626 C C . VAL A 1 208 ? -20.123 15.699 56.386 1.00 90.06 208 VAL A C 1
ATOM 1628 O O . VAL A 1 208 ? -20.601 16.828 56.375 1.00 90.06 208 VAL A O 1
ATOM 1631 N N . ARG A 1 209 ? -18.931 15.457 56.933 1.00 88.38 209 ARG A N 1
ATOM 1632 C CA . ARG A 1 209 ? -18.120 16.535 57.508 1.00 88.38 209 ARG A CA 1
ATOM 1633 C C . ARG A 1 209 ? -17.584 17.442 56.398 1.00 88.38 209 ARG A C 1
ATOM 1635 O O . ARG A 1 209 ? -16.897 16.966 55.495 1.00 88.38 209 ARG A O 1
ATOM 1642 N N . GLY A 1 210 ? -17.852 18.743 56.482 1.00 86.75 210 GLY A N 1
ATOM 1643 C CA . GLY A 1 210 ? -17.415 19.710 55.476 1.00 86.75 210 GLY A CA 1
ATOM 1644 C C . GLY A 1 210 ? -18.208 21.011 55.504 1.00 86.75 210 GLY A C 1
ATOM 1645 O O . GLY A 1 210 ? -19.078 21.201 56.347 1.00 86.75 210 GLY A O 1
ATOM 1646 N N . THR A 1 211 ? -17.893 21.908 54.568 1.00 88.75 211 THR A N 1
ATOM 1647 C CA . THR A 1 211 ? -18.614 23.171 54.361 1.00 88.75 211 THR A CA 1
ATOM 1648 C C . THR A 1 211 ? -19.319 23.173 53.011 1.00 88.75 211 THR A C 1
ATOM 1650 O O . THR A 1 211 ? -18.824 22.583 52.046 1.00 88.75 211 THR A O 1
ATOM 1653 N N . LEU A 1 212 ? -20.462 23.857 52.934 1.00 86.94 212 LEU A N 1
ATOM 1654 C CA . LEU A 1 212 ? -21.264 23.933 51.712 1.00 86.94 212 LEU A CA 1
ATOM 1655 C C . LEU A 1 212 ? -20.447 24.496 50.538 1.00 86.94 212 LEU A C 1
ATOM 1657 O O . LEU A 1 212 ? -20.462 23.915 49.464 1.00 86.94 212 LEU A O 1
ATOM 1661 N N . ALA A 1 213 ? -19.604 25.504 50.785 1.00 85.50 213 ALA A N 1
ATOM 1662 C CA . ALA A 1 213 ? -18.698 26.074 49.782 1.00 85.50 213 ALA A CA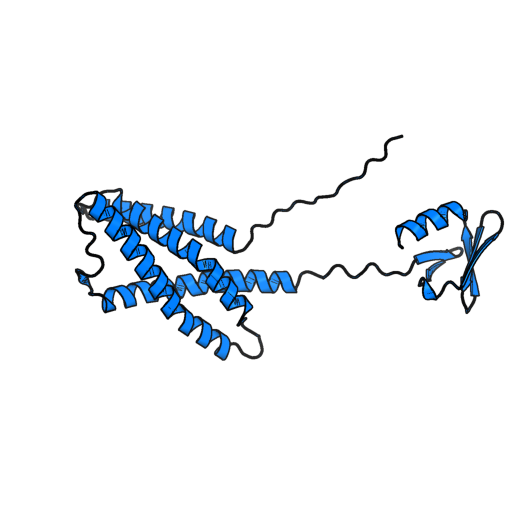 1
ATOM 1663 C C . ALA A 1 213 ? -17.674 25.065 49.216 1.00 85.50 213 ALA A C 1
ATOM 1665 O O . ALA A 1 213 ? -17.375 25.078 48.023 1.00 85.50 213 ALA A O 1
ATOM 1666 N N . ALA A 1 214 ? -17.129 24.171 50.052 1.00 84.81 214 ALA A N 1
ATOM 1667 C CA . ALA A 1 214 ? -16.194 23.145 49.584 1.00 84.81 214 ALA A CA 1
ATOM 1668 C C . ALA A 1 214 ? -16.894 22.099 48.702 1.00 84.81 214 ALA A C 1
ATOM 1670 O O . ALA A 1 214 ? -16.300 21.582 47.754 1.00 84.81 214 ALA A O 1
ATOM 1671 N N . TRP A 1 215 ? -18.157 21.797 49.008 1.00 85.75 215 TRP A N 1
ATOM 1672 C CA . TRP A 1 215 ? -18.966 20.872 48.224 1.00 85.75 215 TRP A CA 1
ATOM 1673 C C . TRP A 1 215 ? -19.523 21.504 46.954 1.00 85.75 215 TRP A C 1
ATOM 1675 O O . TRP A 1 215 ? -19.478 20.855 45.918 1.00 85.75 215 TRP A O 1
ATOM 1685 N N . GLU A 1 216 ? -19.926 22.770 46.983 1.00 85.12 216 GLU A N 1
ATOM 1686 C CA . GLU A 1 216 ? -20.322 23.538 45.800 1.00 85.12 216 GLU A CA 1
ATOM 1687 C C . GLU A 1 216 ? -19.186 23.583 44.771 1.00 85.12 216 GLU A C 1
ATOM 1689 O O . GLU A 1 216 ? -19.384 23.208 43.620 1.00 85.12 216 GLU A O 1
ATOM 1694 N N . ALA A 1 217 ? -17.959 23.904 45.196 1.00 82.12 217 ALA A N 1
ATOM 1695 C CA . ALA A 1 217 ? -16.790 23.877 44.315 1.00 82.12 217 ALA A CA 1
ATOM 1696 C C . ALA A 1 217 ? -16.507 22.476 43.737 1.00 82.12 217 ALA A C 1
ATOM 1698 O O . ALA A 1 217 ? -16.080 22.340 42.589 1.00 82.12 217 ALA A O 1
ATOM 1699 N N . ARG A 1 218 ? -16.740 21.418 44.527 1.00 80.06 218 ARG A N 1
ATOM 1700 C CA . ARG A 1 218 ? -16.543 20.022 44.107 1.00 80.06 218 ARG A CA 1
ATOM 1701 C C . ARG A 1 218 ? -17.627 19.543 43.137 1.00 80.06 218 ARG A C 1
ATOM 1703 O O . ARG A 1 218 ? -17.310 18.745 42.255 1.00 80.06 218 ARG A O 1
ATOM 1710 N N . LEU A 1 219 ? -18.868 19.991 43.315 1.00 76.56 219 LEU A N 1
ATOM 1711 C CA . LEU A 1 219 ? -20.011 19.646 42.469 1.00 76.56 219 LEU A CA 1
ATOM 1712 C C . LEU A 1 219 ? -19.985 20.434 41.160 1.00 76.56 219 LEU A C 1
ATOM 1714 O O . LEU A 1 219 ? -20.045 19.811 40.111 1.00 76.56 219 LEU A O 1
ATOM 1718 N N . ALA A 1 220 ? -19.736 21.747 41.203 1.00 75.81 220 ALA A N 1
ATOM 1719 C CA . ALA A 1 220 ? -19.625 22.595 40.011 1.00 75.81 220 ALA A CA 1
ATOM 1720 C C . ALA A 1 220 ? -18.512 22.140 39.047 1.00 75.81 220 ALA A C 1
ATOM 1722 O O . ALA A 1 220 ? -18.597 22.334 37.838 1.00 75.81 220 ALA A O 1
ATOM 1723 N N . ALA A 1 221 ? -17.459 21.499 39.565 1.00 67.06 221 ALA A N 1
ATOM 1724 C CA . ALA A 1 221 ? -16.414 20.888 38.743 1.00 67.06 221 ALA A CA 1
ATOM 1725 C C . ALA A 1 221 ? -16.879 19.632 37.972 1.00 67.06 221 ALA A C 1
ATOM 1727 O O . ALA A 1 221 ? -16.140 19.141 37.117 1.00 67.06 221 ALA A O 1
ATOM 1728 N N . ARG A 1 222 ? -18.056 19.079 38.291 1.00 65.25 222 ARG A N 1
ATOM 1729 C CA . ARG A 1 222 ? -18.627 17.862 37.692 1.00 65.25 222 ARG A CA 1
ATOM 1730 C C . ARG A 1 222 ? -19.863 18.116 36.817 1.00 65.25 222 ARG A C 1
ATOM 1732 O O . ARG A 1 222 ? -20.303 17.165 36.175 1.00 65.25 222 ARG A O 1
ATOM 1739 N N . GLY A 1 223 ? -20.337 19.361 36.729 1.00 54.25 223 GLY A N 1
ATOM 1740 C CA . GLY A 1 223 ? -21.529 19.774 35.976 1.00 54.25 223 GLY A CA 1
ATOM 1741 C C . GLY A 1 223 ? -22.669 20.135 36.908 1.00 54.25 223 GLY A C 1
ATOM 1742 O O . GLY A 1 223 ? -23.819 19.871 36.507 1.00 54.25 223 GLY A O 1
#

Secondary structure (DSSP, 8-state):
-------------PPPHHHHHHHHHHHHHHHHHHHHHHHHHHHT----THHHHHHHHHHHHHHHHHHHHHHHHHHHS--BTTBSHHHHHHHHHHHHHHHHHHHHHHHHHHHHHHHTTT----TTTTTHHHHHHHHHHHHHHHHHHHHHHHHHHHHHHHHTSPP------PEEEEETTEEEEE-GGGEEEEEEETTEEEEEESS-EEEEES-HHHHHHHHHTT-

pLDDT: mean 87.79, std 14.35, range [32.38, 98.56]

Sequence (223 aa):
MASGSQNRTSGERHLGPWAIIALVGVAVAFVTASSDLTEIRRAEADIHWAEPVLWEITSAIAIIALAPLIGLAMRRWPPREDNLLRPGLIHFALTIPFAAAHVTAIFVARESAYWAVGAHYGFFEEDGVLGTFVYEWRKDVLTYAAIAALYWWFQLRAEKRPTPTAADPRIEIRDGGAAVFLGPDDILFVEAAGNYIEFHTAGRTHLVRGTLAAWEARLAARG